Protein AF-A0A7V9UPD6-F1 (afdb_monomer_lite)

pLDDT: mean 70.52, std 22.9, range [26.48, 97.94]

Structure (mmCIF, N/CA/C/O backbone):
data_AF-A0A7V9UPD6-F1
#
_entry.id   AF-A0A7V9UPD6-F1
#
loop_
_atom_site.group_PDB
_atom_site.id
_atom_site.type_symbol
_atom_site.label_atom_id
_atom_site.label_alt_id
_atom_site.label_comp_id
_atom_site.label_asym_id
_atom_site.label_entity_id
_atom_site.label_seq_id
_atom_site.pdbx_PDB_ins_code
_atom_site.Cartn_x
_atom_site.Cartn_y
_atom_site.Cartn_z
_atom_site.occupancy
_atom_site.B_iso_or_equiv
_atom_site.auth_seq_id
_atom_site.auth_comp_id
_atom_site.auth_asym_id
_atom_site.auth_atom_id
_atom_site.pdbx_PDB_model_num
ATOM 1 N N . MET A 1 1 ? 27.762 6.686 -85.155 1.00 52.59 1 MET A N 1
ATOM 2 C CA . MET A 1 1 ? 27.846 7.403 -83.857 1.00 52.59 1 MET A CA 1
ATOM 3 C C . MET A 1 1 ? 26.559 7.245 -83.026 1.00 52.59 1 MET A C 1
ATOM 5 O O . MET A 1 1 ? 25.844 8.219 -82.843 1.00 52.59 1 MET A O 1
ATOM 9 N N . LYS A 1 2 ? 26.214 6.047 -82.523 1.00 52.56 2 LYS A N 1
ATOM 10 C CA . LYS A 1 2 ? 25.051 5.864 -81.610 1.00 52.56 2 LYS A CA 1
ATOM 11 C C . LYS A 1 2 ? 25.223 4.770 -80.536 1.00 52.56 2 LYS A C 1
ATOM 13 O O . LYS A 1 2 ? 24.297 4.527 -79.778 1.00 52.56 2 LYS A O 1
ATOM 18 N N . THR A 1 3 ? 26.400 4.162 -80.402 1.00 52.88 3 THR A N 1
ATOM 19 C CA . THR A 1 3 ? 26.633 3.024 -79.487 1.00 52.88 3 THR A CA 1
ATOM 20 C C . THR A 1 3 ? 27.437 3.367 -78.226 1.00 52.88 3 THR A C 1
ATOM 22 O O . THR A 1 3 ? 27.386 2.623 -77.256 1.00 52.88 3 THR A O 1
ATOM 25 N N . ALA A 1 4 ? 28.094 4.531 -78.157 1.00 51.25 4 ALA A N 1
ATOM 26 C CA . ALA A 1 4 ? 28.938 4.901 -77.010 1.00 51.25 4 ALA A CA 1
ATOM 27 C C . ALA A 1 4 ? 28.186 5.543 -75.818 1.00 51.25 4 ALA A C 1
ATOM 29 O O . ALA A 1 4 ? 28.740 5.655 -74.731 1.00 51.25 4 ALA A O 1
ATOM 30 N N . LYS A 1 5 ? 26.919 5.960 -75.982 1.00 48.19 5 LYS A N 1
ATOM 31 C CA . LYS A 1 5 ? 26.157 6.662 -74.922 1.00 48.19 5 LYS A CA 1
ATOM 32 C C . LYS A 1 5 ? 25.36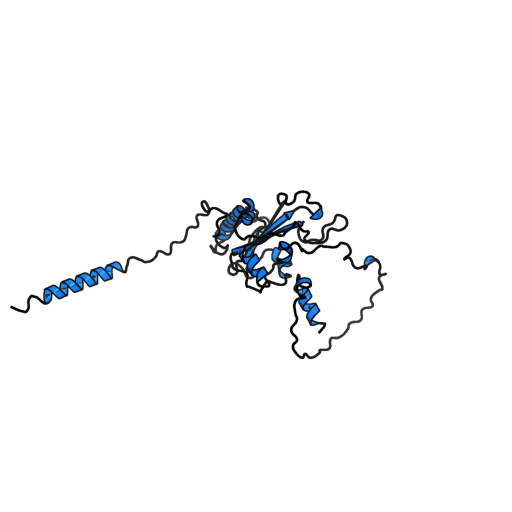2 5.740 -73.984 1.00 48.19 5 LYS A C 1
ATOM 34 O O . LYS A 1 5 ? 24.867 6.211 -72.965 1.00 48.19 5 LYS A O 1
ATOM 39 N N . ILE A 1 6 ? 25.241 4.449 -74.305 1.00 51.19 6 ILE A N 1
ATOM 40 C CA . ILE A 1 6 ? 24.436 3.496 -73.520 1.00 51.19 6 ILE A CA 1
ATOM 41 C C . ILE A 1 6 ? 25.272 2.833 -72.412 1.00 51.19 6 ILE A C 1
ATOM 43 O O . ILE A 1 6 ? 24.781 2.683 -71.296 1.00 51.19 6 ILE A O 1
ATOM 47 N N . LEU A 1 7 ? 26.561 2.554 -72.647 1.00 48.97 7 LEU A N 1
ATOM 48 C CA . LEU A 1 7 ? 27.427 1.946 -71.625 1.00 48.97 7 LEU A CA 1
ATOM 49 C C . LEU A 1 7 ? 27.722 2.869 -70.428 1.00 48.97 7 LEU A C 1
ATOM 51 O O . LEU A 1 7 ? 27.795 2.396 -69.298 1.00 48.97 7 LEU A O 1
ATOM 55 N N . VAL A 1 8 ? 27.808 4.187 -70.634 1.00 51.94 8 VAL A N 1
ATOM 56 C CA . VAL A 1 8 ? 28.107 5.138 -69.542 1.00 51.94 8 VAL A CA 1
ATOM 57 C C . VAL A 1 8 ? 26.928 5.289 -68.565 1.00 51.94 8 VAL A C 1
ATOM 59 O O . VAL A 1 8 ? 27.139 5.510 -67.375 1.00 51.94 8 VAL A O 1
ATOM 62 N N . ARG A 1 9 ? 25.679 5.098 -69.021 1.00 50.25 9 ARG A N 1
ATOM 63 C CA . ARG A 1 9 ? 24.490 5.159 -68.147 1.00 50.25 9 ARG A CA 1
ATOM 64 C C . ARG A 1 9 ? 24.295 3.898 -67.295 1.00 50.25 9 ARG A C 1
ATOM 66 O O . ARG A 1 9 ? 23.812 4.019 -66.173 1.00 50.25 9 ARG A O 1
ATOM 73 N N . CYS A 1 10 ? 24.714 2.720 -67.767 1.00 48.81 10 CYS A N 1
ATOM 74 C CA . CYS A 1 10 ? 24.639 1.484 -66.975 1.00 48.81 10 CYS A CA 1
ATOM 75 C C . CYS A 1 10 ? 25.651 1.456 -65.819 1.00 48.81 10 CYS A C 1
ATOM 77 O O . CYS A 1 10 ? 25.296 1.022 -64.724 1.00 48.81 10 CYS A O 1
ATOM 79 N N . CYS A 1 11 ? 26.865 1.987 -66.006 1.00 49.59 11 CYS A N 1
ATOM 80 C CA . CYS A 1 11 ? 27.854 2.061 -64.923 1.00 49.59 11 CYS A CA 1
ATOM 81 C C . CYS A 1 11 ? 27.450 3.047 -63.811 1.00 49.59 11 CYS A C 1
ATOM 83 O O . CYS A 1 11 ? 27.718 2.790 -62.641 1.00 49.59 11 CYS A O 1
ATOM 85 N N . TYR A 1 12 ? 26.747 4.137 -64.149 1.00 50.31 12 TYR A N 1
ATOM 86 C CA . TYR A 1 12 ? 26.277 5.114 -63.158 1.00 50.31 12 TYR A CA 1
ATOM 87 C C . TYR A 1 12 ? 25.100 4.592 -62.314 1.00 50.31 12 TYR A C 1
ATOM 89 O O . TYR A 1 12 ? 25.029 4.860 -61.117 1.00 50.31 12 TYR A O 1
ATOM 97 N N . LEU A 1 13 ? 24.199 3.800 -62.906 1.00 51.94 13 LEU A N 1
ATOM 98 C CA . LEU A 1 13 ? 23.075 3.193 -62.179 1.00 51.94 13 LEU A CA 1
ATOM 99 C C . LEU A 1 13 ? 23.520 2.037 -61.268 1.00 51.94 13 LEU A C 1
ATOM 101 O O . LEU A 1 13 ? 22.993 1.897 -60.166 1.00 51.94 13 LEU A O 1
ATOM 105 N N . LEU A 1 14 ? 24.534 1.263 -61.672 1.00 53.78 14 LEU A N 1
ATOM 106 C CA . LEU A 1 14 ? 25.119 0.218 -60.822 1.00 53.78 14 LEU A CA 1
ATOM 107 C C . LEU A 1 14 ? 25.919 0.799 -59.641 1.00 53.78 14 LEU A C 1
ATOM 109 O O . LEU A 1 14 ? 25.865 0.245 -58.544 1.00 53.78 14 LEU A O 1
ATOM 113 N N . ALA A 1 15 ? 26.579 1.950 -59.814 1.00 53.09 15 ALA A N 1
ATOM 114 C CA . ALA A 1 15 ? 27.273 2.640 -58.722 1.00 53.09 15 ALA A CA 1
ATOM 115 C C . ALA A 1 15 ? 26.307 3.217 -57.665 1.00 53.09 15 ALA A C 1
ATOM 117 O O . ALA A 1 15 ? 26.592 3.149 -56.470 1.00 53.09 15 ALA A O 1
ATOM 118 N N . ILE A 1 16 ? 25.136 3.724 -58.075 1.00 54.09 16 ILE A N 1
ATOM 119 C CA . ILE A 1 16 ? 24.112 4.237 -57.144 1.00 54.09 16 ILE A CA 1
ATOM 120 C C . ILE A 1 16 ? 23.406 3.086 -56.405 1.00 54.09 16 ILE A C 1
ATOM 122 O O . ILE A 1 16 ? 23.147 3.197 -55.207 1.00 54.09 16 ILE A O 1
ATOM 126 N N . ALA A 1 17 ? 23.159 1.951 -57.068 1.00 52.56 17 ALA A N 1
ATOM 127 C CA . ALA A 1 17 ? 22.604 0.766 -56.410 1.00 52.56 17 ALA A CA 1
ATOM 128 C C . ALA A 1 17 ? 23.574 0.165 -55.372 1.00 52.56 17 ALA A C 1
ATOM 130 O O . ALA A 1 17 ? 23.139 -0.241 -54.296 1.00 52.56 17 ALA A O 1
ATOM 131 N N . ALA A 1 18 ? 24.887 0.180 -55.634 1.00 50.88 18 ALA A N 1
ATOM 132 C CA . ALA A 1 18 ? 25.896 -0.232 -54.657 1.00 50.88 18 ALA A CA 1
ATOM 133 C C . ALA A 1 18 ? 25.992 0.744 -53.465 1.00 50.88 18 ALA A C 1
ATOM 135 O O . ALA A 1 18 ? 26.074 0.297 -52.322 1.00 50.88 18 ALA A O 1
ATOM 136 N N . LEU A 1 19 ? 25.880 2.062 -53.690 1.00 45.97 19 LEU A N 1
ATOM 137 C CA . LEU A 1 19 ? 25.852 3.052 -52.601 1.00 45.97 19 LEU A CA 1
ATOM 138 C C . LEU A 1 19 ? 24.591 2.947 -51.718 1.00 45.97 19 LEU A C 1
ATOM 140 O O . LEU A 1 19 ? 24.648 3.239 -50.524 1.00 45.97 19 LEU A O 1
ATOM 144 N N . LEU A 1 20 ? 23.461 2.499 -52.278 1.00 46.53 20 LEU A N 1
ATOM 145 C CA . LEU A 1 20 ? 22.216 2.268 -51.532 1.00 46.53 20 LEU A CA 1
ATOM 146 C C . LEU A 1 20 ? 22.179 0.903 -50.819 1.00 46.53 20 LEU A C 1
ATOM 148 O O . LEU A 1 20 ? 21.500 0.770 -49.802 1.00 46.53 20 LEU A O 1
ATOM 152 N N . MET A 1 21 ? 22.938 -0.090 -51.294 1.00 47.03 21 MET A N 1
ATOM 153 C CA . MET A 1 21 ? 23.070 -1.402 -50.643 1.00 47.03 21 MET A CA 1
ATOM 154 C C . MET A 1 21 ? 24.113 -1.409 -49.510 1.00 47.03 21 MET A C 1
ATOM 156 O O . MET A 1 21 ? 23.953 -2.161 -48.553 1.00 47.03 21 MET A O 1
ATOM 160 N N . PHE A 1 22 ? 25.132 -0.538 -49.548 1.00 42.00 22 PHE A N 1
ATOM 161 C CA . PHE A 1 22 ? 26.122 -0.415 -48.463 1.00 42.00 22 PHE A CA 1
ATOM 162 C C . PHE A 1 22 ? 25.665 0.454 -47.277 1.00 42.00 22 PHE A C 1
ATOM 164 O O . PHE A 1 22 ? 26.232 0.342 -46.194 1.00 42.00 22 PHE A O 1
ATOM 171 N N . ASN A 1 23 ? 24.599 1.249 -47.424 1.00 39.94 23 ASN A N 1
ATOM 172 C CA . ASN A 1 23 ? 24.011 2.021 -46.316 1.00 39.94 23 ASN A CA 1
ATOM 173 C C . ASN A 1 23 ? 22.896 1.285 -45.549 1.00 39.94 23 ASN A C 1
ATOM 175 O O . ASN A 1 23 ? 22.312 1.841 -44.622 1.00 39.94 23 ASN A O 1
ATOM 179 N N . ARG A 1 24 ? 22.600 0.023 -45.892 1.00 45.16 24 ARG A N 1
ATOM 180 C CA . ARG A 1 24 ? 21.599 -0.804 -45.189 1.00 45.16 24 ARG A CA 1
ATOM 181 C C . ARG A 1 24 ? 22.182 -1.846 -44.228 1.00 45.16 24 ARG A C 1
ATOM 183 O O . ARG A 1 24 ? 21.420 -2.579 -43.610 1.00 45.16 24 ARG A O 1
ATOM 190 N N . ALA A 1 25 ? 23.502 -1.872 -44.047 1.00 45.25 25 ALA A N 1
ATOM 191 C CA . ALA A 1 25 ? 24.202 -2.785 -43.135 1.00 45.25 25 ALA A CA 1
ATOM 192 C C . ALA A 1 25 ? 24.723 -2.096 -41.851 1.00 45.25 25 ALA A C 1
ATOM 194 O O . ALA A 1 25 ? 25.656 -2.586 -41.221 1.00 45.25 25 ALA A O 1
ATOM 195 N N . GLY A 1 26 ? 24.146 -0.948 -41.469 1.00 42.25 26 GLY A N 1
ATOM 196 C CA . GLY A 1 26 ? 24.671 -0.080 -40.403 1.00 42.25 26 GLY A CA 1
ATOM 197 C C . GLY A 1 26 ? 23.688 0.324 -39.303 1.00 42.25 26 GLY A C 1
ATOM 198 O O . GLY A 1 26 ? 23.999 1.224 -38.535 1.00 42.25 26 GLY A O 1
ATOM 199 N N . LEU A 1 27 ? 22.520 -0.314 -39.205 1.00 44.53 27 LEU A N 1
ATOM 200 C CA . LEU A 1 27 ? 21.610 -0.172 -38.062 1.00 44.53 27 LEU A CA 1
ATOM 201 C C . LEU A 1 27 ? 21.137 -1.557 -37.619 1.00 44.53 27 LEU A C 1
ATOM 203 O O . LEU A 1 27 ? 19.949 -1.848 -37.538 1.00 44.53 27 LEU A O 1
ATOM 207 N N . ALA A 1 28 ? 22.095 -2.432 -37.313 1.00 42.66 28 ALA A N 1
ATOM 208 C CA . ALA A 1 28 ? 21.861 -3.316 -36.188 1.00 42.66 28 ALA A CA 1
ATOM 209 C C . ALA A 1 28 ? 21.760 -2.384 -34.977 1.00 42.66 28 ALA A C 1
ATOM 211 O O . ALA A 1 28 ? 22.781 -1.898 -34.482 1.00 42.66 28 ALA A O 1
ATOM 212 N N . GLU A 1 29 ? 20.532 -2.063 -34.563 1.00 44.16 29 GLU A N 1
ATOM 213 C CA . GLU A 1 29 ? 20.269 -1.635 -33.197 1.00 44.16 29 GLU A CA 1
ATOM 214 C C . GLU A 1 29 ? 20.984 -2.656 -32.319 1.00 44.16 29 GLU A C 1
ATOM 216 O O . GLU A 1 29 ? 20.543 -3.792 -32.144 1.00 44.16 29 GLU A O 1
ATOM 221 N N . LYS A 1 30 ? 22.161 -2.273 -31.814 1.00 40.47 30 LYS A N 1
ATOM 222 C CA . LYS A 1 30 ? 22.682 -2.872 -30.603 1.00 40.47 30 LYS A CA 1
ATOM 223 C C . LYS A 1 30 ? 21.542 -2.677 -29.626 1.00 40.47 30 LYS A C 1
ATOM 225 O O . LYS A 1 30 ? 21.314 -1.553 -29.185 1.00 40.47 30 LYS A O 1
ATOM 230 N N . SER A 1 31 ? 20.818 -3.756 -29.352 1.00 43.44 31 SER A N 1
ATOM 231 C CA . SER A 1 31 ? 19.986 -3.915 -28.176 1.00 43.44 31 SER A CA 1
ATOM 232 C C . SER A 1 31 ? 20.914 -3.660 -26.998 1.00 43.44 31 SER A C 1
ATOM 234 O O . SER A 1 31 ? 21.582 -4.560 -26.483 1.00 43.44 31 SER A O 1
ATOM 236 N N . GLY A 1 32 ? 21.083 -2.378 -26.685 1.00 32.94 32 GLY A N 1
ATOM 237 C CA . GLY A 1 32 ? 21.838 -1.924 -25.553 1.00 32.94 32 GLY A CA 1
ATOM 238 C C . GLY A 1 32 ? 21.132 -2.545 -24.377 1.00 32.94 32 GLY A C 1
ATOM 239 O O . GLY A 1 32 ? 19.978 -2.226 -24.105 1.00 32.94 32 GLY A O 1
ATOM 240 N N . PHE A 1 33 ? 21.815 -3.466 -23.705 1.00 37.34 33 PHE A N 1
ATOM 241 C CA . PHE A 1 33 ? 21.538 -3.711 -22.307 1.00 37.34 33 PHE A CA 1
ATOM 242 C C . PHE A 1 33 ? 21.502 -2.331 -21.655 1.00 37.34 33 PHE A C 1
ATOM 244 O O . PHE A 1 33 ? 22.548 -1.694 -21.502 1.00 37.34 33 PHE A O 1
ATOM 251 N N . PHE A 1 34 ? 20.298 -1.837 -21.358 1.00 38.53 34 PHE A N 1
ATOM 252 C CA . PHE A 1 34 ? 20.119 -0.674 -20.514 1.00 38.53 34 PHE A CA 1
ATOM 253 C C . PHE A 1 34 ? 20.811 -1.031 -19.205 1.00 38.53 34 PHE A C 1
ATOM 255 O O . PHE A 1 34 ? 20.299 -1.803 -18.395 1.00 38.53 34 PHE A O 1
ATOM 262 N N . ARG A 1 35 ? 22.031 -0.523 -19.023 1.00 41.09 35 ARG A N 1
ATOM 263 C CA . ARG A 1 35 ? 22.653 -0.486 -17.711 1.00 41.09 35 ARG A CA 1
ATOM 264 C C . ARG A 1 35 ? 21.820 0.511 -16.921 1.00 41.09 35 ARG A C 1
ATOM 266 O O . ARG A 1 35 ? 22.015 1.716 -17.055 1.00 41.09 35 ARG A O 1
ATOM 273 N N . PHE A 1 36 ? 20.849 0.003 -16.168 1.00 45.72 36 PHE A N 1
ATOM 274 C CA . PHE A 1 36 ? 20.163 0.779 -15.147 1.00 45.72 36 PHE A CA 1
ATOM 275 C C . PHE A 1 36 ? 21.223 1.250 -14.158 1.00 45.72 36 PHE A C 1
ATOM 277 O O . PHE A 1 36 ? 21.710 0.488 -13.325 1.00 45.72 36 PHE A O 1
ATOM 284 N N . ASN A 1 37 ? 21.639 2.503 -14.301 1.00 44.19 37 ASN A N 1
ATOM 285 C CA . ASN A 1 37 ? 22.512 3.141 -13.339 1.00 44.19 37 ASN A CA 1
ATOM 286 C C . ASN A 1 37 ? 21.600 3.688 -12.234 1.00 44.19 37 ASN A C 1
ATOM 288 O O . ASN A 1 37 ? 21.143 4.826 -12.298 1.00 44.19 37 ASN A O 1
ATOM 292 N N . ALA A 1 38 ? 21.285 2.844 -11.247 1.00 49.75 38 ALA A N 1
ATOM 293 C CA . ALA A 1 38 ? 20.375 3.162 -10.139 1.00 49.75 38 ALA A CA 1
ATOM 294 C C . ALA A 1 38 ? 20.811 4.393 -9.310 1.00 49.75 38 ALA A C 1
ATOM 296 O O . ALA A 1 38 ? 20.052 4.904 -8.497 1.00 49.75 38 ALA A O 1
ATOM 297 N N . SER A 1 39 ? 22.036 4.888 -9.518 1.00 48.03 39 SER A N 1
ATOM 298 C CA . SER A 1 39 ? 22.654 5.964 -8.743 1.00 48.03 39 SER A CA 1
ATOM 299 C C . SER A 1 39 ? 22.236 7.392 -9.137 1.00 48.03 39 SER A C 1
ATOM 301 O O . SER A 1 39 ? 22.614 8.318 -8.422 1.00 48.03 39 SER A O 1
ATOM 303 N N . THR A 1 40 ? 21.512 7.619 -10.242 1.00 52.00 40 THR A N 1
ATOM 304 C CA . THR A 1 40 ? 21.179 8.988 -10.713 1.00 52.00 40 THR A CA 1
ATOM 305 C C . THR A 1 40 ? 19.703 9.226 -11.015 1.00 52.00 40 THR A C 1
ATOM 307 O O . THR A 1 40 ? 19.351 10.309 -11.480 1.00 52.00 40 THR A O 1
ATOM 310 N N . GLN A 1 41 ? 18.832 8.240 -10.804 1.00 60.97 41 GLN A N 1
ATOM 311 C CA . GLN A 1 41 ? 17.397 8.461 -10.962 1.00 60.97 41 GLN A CA 1
ATOM 312 C C . GLN A 1 41 ? 16.874 9.196 -9.730 1.00 60.97 41 GLN A C 1
ATOM 314 O O . GLN A 1 41 ? 17.147 8.785 -8.601 1.00 60.97 41 GLN A O 1
ATOM 319 N N . ASP A 1 42 ? 16.151 10.300 -9.954 1.00 72.94 42 ASP A N 1
ATOM 320 C CA . ASP A 1 42 ? 15.262 10.836 -8.928 1.00 72.94 42 ASP A CA 1
ATOM 321 C C . ASP A 1 42 ? 14.381 9.669 -8.492 1.00 72.94 42 ASP A C 1
ATOM 323 O O . ASP A 1 42 ? 13.675 9.136 -9.353 1.00 72.94 42 ASP A O 1
ATOM 327 N N . PRO A 1 43 ? 14.449 9.240 -7.220 1.00 71.44 43 PRO A N 1
ATOM 328 C CA . PRO A 1 43 ? 13.592 8.179 -6.751 1.00 71.44 43 PRO A CA 1
ATOM 329 C C . PRO A 1 43 ? 12.167 8.568 -7.102 1.00 71.44 43 PRO A C 1
ATOM 331 O O . PRO A 1 43 ? 11.555 7.888 -7.899 1.00 71.44 43 PRO A O 1
ATOM 334 N N . CYS A 1 44 ? 11.668 9.735 -6.707 1.00 81.31 44 CYS A N 1
ATOM 335 C CA . CYS A 1 44 ? 10.262 10.084 -6.893 1.00 81.31 44 CYS A CA 1
ATOM 336 C C . CYS A 1 44 ? 9.789 10.208 -8.365 1.00 81.31 44 CYS A C 1
ATOM 338 O O . CYS A 1 44 ? 8.606 10.466 -8.597 1.00 81.31 44 CYS A O 1
ATOM 340 N N . ALA A 1 45 ? 10.655 10.006 -9.363 1.00 71.00 45 ALA A N 1
ATOM 341 C CA . ALA A 1 45 ? 10.269 9.936 -10.764 1.00 71.00 45 ALA A CA 1
ATOM 342 C C . ALA A 1 45 ? 9.261 8.802 -11.028 1.00 71.00 45 ALA A C 1
ATOM 344 O O . ALA A 1 45 ? 9.320 7.725 -10.453 1.00 71.00 45 ALA A O 1
ATOM 345 N N . LYS A 1 46 ? 8.324 9.022 -11.956 1.00 56.06 46 LYS A N 1
ATOM 346 C CA . LYS A 1 46 ? 7.193 8.114 -12.235 1.00 56.06 46 LYS A CA 1
ATOM 347 C C . LYS A 1 46 ? 7.595 6.718 -12.746 1.00 56.06 46 LYS A C 1
ATOM 349 O O . LYS A 1 46 ? 6.801 5.788 -12.656 1.00 56.06 46 LYS A O 1
ATOM 354 N N . ALA A 1 47 ? 8.790 6.570 -13.313 1.00 57.53 47 ALA A N 1
ATOM 355 C CA . ALA A 1 47 ? 9.221 5.359 -14.007 1.00 57.53 47 ALA A CA 1
ATOM 356 C C . ALA A 1 47 ? 10.231 4.567 -13.167 1.00 57.53 47 ALA A C 1
ATOM 358 O O . ALA A 1 47 ? 11.431 4.577 -13.436 1.00 57.53 47 ALA A O 1
ATOM 359 N N . TRP A 1 48 ? 9.720 3.883 -12.149 1.00 63.00 48 TRP A N 1
ATOM 360 C CA . TRP A 1 48 ? 10.480 2.903 -11.382 1.00 63.00 48 TRP A CA 1
ATOM 361 C C . TRP A 1 48 ? 10.583 1.606 -12.194 1.00 63.00 48 TRP A C 1
ATOM 363 O O . TRP A 1 48 ? 9.571 1.180 -12.759 1.00 63.00 48 TRP A O 1
ATOM 373 N N . PRO A 1 49 ? 11.757 0.958 -12.288 1.00 63.22 49 PRO A N 1
ATOM 374 C CA . PRO A 1 49 ? 11.837 -0.365 -12.899 1.00 63.22 49 PRO A CA 1
ATOM 375 C C . PRO A 1 49 ? 10.985 -1.352 -12.093 1.00 63.22 49 PRO A C 1
ATOM 377 O O . PRO A 1 49 ? 11.025 -1.327 -10.870 1.00 63.22 49 PRO A O 1
ATOM 380 N N . LEU A 1 50 ? 10.211 -2.213 -12.759 1.00 64.00 50 LEU A N 1
ATOM 381 C CA . LEU A 1 50 ? 9.527 -3.328 -12.090 1.00 64.00 50 LEU A CA 1
ATOM 382 C C . LEU A 1 50 ? 10.551 -4.339 -11.554 1.00 64.00 50 LEU A C 1
ATOM 384 O O . LEU A 1 50 ? 11.598 -4.498 -12.184 1.00 64.00 50 LEU A O 1
ATOM 388 N N . PRO A 1 51 ? 10.256 -5.064 -10.461 1.00 59.56 51 PRO A N 1
ATOM 389 C CA . PRO A 1 51 ? 11.206 -6.002 -9.862 1.00 59.56 51 PRO A CA 1
ATOM 390 C C . PRO A 1 51 ? 11.602 -7.159 -10.794 1.00 59.56 51 PRO A C 1
ATOM 392 O O . PRO A 1 51 ? 12.692 -7.709 -10.661 1.00 59.56 51 PRO A O 1
ATOM 395 N N . PHE A 1 52 ? 10.778 -7.505 -11.788 1.00 57.75 52 PHE A N 1
ATOM 396 C CA . PHE A 1 52 ? 11.129 -8.453 -12.852 1.00 57.75 52 PHE A CA 1
ATOM 397 C C . PHE A 1 52 ? 12.195 -7.934 -13.850 1.00 57.75 52 PHE A C 1
ATOM 399 O O . PHE A 1 52 ? 12.737 -8.702 -14.649 1.00 57.75 52 PHE A O 1
ATOM 406 N N . LEU A 1 53 ? 12.550 -6.647 -13.807 1.00 52.78 53 LEU A N 1
ATOM 407 C CA . LEU A 1 53 ? 13.646 -6.050 -14.576 1.00 52.78 53 LEU A CA 1
ATOM 408 C C . LEU A 1 53 ? 14.814 -5.735 -13.619 1.00 52.78 53 LEU A C 1
ATOM 410 O O . LEU A 1 53 ? 14.848 -4.611 -13.117 1.00 52.78 53 LEU A O 1
ATOM 414 N N . PRO A 1 54 ? 15.789 -6.640 -13.344 1.00 51.47 54 PRO A N 1
ATOM 415 C CA . PRO A 1 54 ? 16.251 -7.806 -14.113 1.00 51.47 54 PRO A CA 1
ATOM 416 C C . PRO A 1 54 ? 16.202 -9.163 -13.363 1.00 51.47 54 PRO A C 1
ATOM 418 O O . PRO A 1 54 ? 16.482 -9.258 -12.175 1.00 51.47 54 PRO A O 1
ATOM 421 N N . SER A 1 55 ? 15.971 -10.247 -14.108 1.00 47.66 55 SER A N 1
ATOM 422 C CA . SER A 1 55 ? 15.816 -11.660 -13.703 1.00 47.66 55 SER A CA 1
ATOM 423 C C . SER A 1 55 ? 17.043 -12.357 -13.060 1.00 47.66 55 SER A C 1
ATOM 425 O O . SER A 1 55 ? 17.386 -13.482 -13.424 1.00 47.66 55 SER A O 1
ATOM 427 N N . SER A 1 56 ? 17.742 -11.712 -12.128 1.00 58.69 56 SER A N 1
ATOM 428 C CA . SER A 1 56 ? 18.820 -12.317 -11.329 1.00 58.69 56 SER A CA 1
ATOM 429 C C . SER A 1 56 ? 18.660 -11.938 -9.857 1.00 58.69 56 SER A C 1
ATOM 431 O O . SER A 1 56 ? 18.051 -10.916 -9.573 1.00 58.69 56 SER A O 1
ATOM 433 N N . GLU A 1 57 ? 19.226 -12.707 -8.925 1.00 59.81 57 GLU A N 1
ATOM 434 C CA . GLU A 1 57 ? 19.267 -12.374 -7.483 1.00 59.81 57 GLU A CA 1
ATOM 435 C C . GLU A 1 57 ? 19.774 -10.936 -7.242 1.00 59.81 57 GLU A C 1
ATOM 4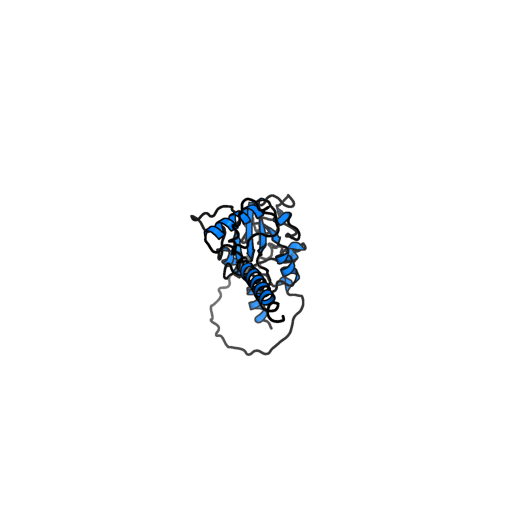37 O O . GLU A 1 57 ? 19.139 -10.150 -6.545 1.00 59.81 57 GLU A O 1
ATOM 442 N N . ARG A 1 58 ? 20.801 -10.520 -8.001 1.00 61.06 58 ARG A N 1
ATOM 443 C CA . ARG A 1 58 ? 21.316 -9.135 -8.044 1.00 61.06 58 ARG A CA 1
ATOM 444 C C . ARG A 1 58 ? 20.293 -8.080 -8.486 1.00 61.06 58 ARG A C 1
ATOM 446 O O . ARG A 1 58 ? 20.504 -6.890 -8.277 1.00 61.06 58 ARG A O 1
ATOM 453 N N . GLY A 1 59 ? 19.228 -8.497 -9.155 1.00 72.62 59 GLY A N 1
ATOM 454 C CA . GLY A 1 59 ? 18.128 -7.652 -9.593 1.00 72.62 59 GLY A CA 1
ATOM 455 C C . GLY A 1 59 ? 17.112 -7.355 -8.499 1.00 72.62 59 GLY A C 1
ATOM 456 O O . GLY A 1 59 ? 16.650 -6.221 -8.412 1.00 72.62 59 GLY A O 1
ATOM 457 N N . ILE A 1 60 ? 16.831 -8.332 -7.631 1.00 76.12 60 ILE A N 1
ATOM 458 C CA . ILE A 1 60 ? 15.972 -8.140 -6.456 1.00 76.12 60 ILE A CA 1
ATOM 459 C C . ILE A 1 60 ? 16.656 -7.194 -5.468 1.00 76.12 60 ILE A C 1
ATOM 461 O O . ILE A 1 60 ? 16.036 -6.213 -5.072 1.00 76.12 60 ILE A O 1
ATOM 465 N N . ASP A 1 61 ? 17.944 -7.405 -5.174 1.00 77.88 61 ASP A N 1
ATOM 466 C CA . ASP A 1 61 ? 18.730 -6.508 -4.309 1.00 77.88 61 ASP A CA 1
ATOM 467 C C . ASP A 1 61 ? 18.717 -5.057 -4.827 1.00 77.88 61 ASP A C 1
ATOM 469 O O . ASP A 1 61 ? 18.523 -4.093 -4.081 1.00 77.88 61 ASP A O 1
ATOM 473 N N . ALA A 1 62 ? 18.921 -4.887 -6.139 1.00 77.62 62 ALA A N 1
ATOM 474 C CA . ALA A 1 62 ? 18.921 -3.574 -6.774 1.00 77.62 62 ALA A CA 1
ATOM 475 C C . ALA A 1 62 ? 17.539 -2.910 -6.710 1.00 77.62 62 ALA A C 1
ATOM 477 O O . ALA A 1 62 ? 17.445 -1.707 -6.451 1.00 77.62 62 ALA A O 1
ATOM 478 N N . TYR A 1 63 ? 16.477 -3.686 -6.932 1.00 81.19 63 TYR A N 1
ATOM 479 C CA . TYR A 1 63 ? 15.110 -3.200 -6.838 1.00 81.19 63 TYR A CA 1
ATOM 480 C C . TYR A 1 63 ? 14.721 -2.838 -5.402 1.00 81.19 63 TYR A C 1
ATOM 482 O O . TYR A 1 63 ? 14.133 -1.782 -5.188 1.00 81.19 63 TYR A O 1
ATOM 490 N N . GLU A 1 64 ? 15.078 -3.656 -4.412 1.00 82.62 64 GLU A N 1
ATOM 491 C CA . GLU A 1 64 ? 14.800 -3.380 -3.002 1.00 82.62 64 GLU A CA 1
ATOM 492 C C . GLU A 1 64 ? 15.444 -2.072 -2.561 1.00 82.62 64 GLU A C 1
ATOM 494 O O . GLU A 1 64 ? 14.777 -1.245 -1.943 1.00 82.62 64 GLU A O 1
ATOM 499 N N . LYS A 1 65 ? 16.702 -1.822 -2.945 1.00 82.00 65 LYS A N 1
ATOM 500 C CA . LYS A 1 65 ? 17.362 -0.549 -2.637 1.00 82.00 65 LYS A CA 1
ATOM 501 C C . LYS A 1 65 ? 16.589 0.637 -3.213 1.00 82.00 65 LYS A C 1
ATOM 503 O O . LYS A 1 65 ? 16.385 1.644 -2.539 1.00 82.00 65 LYS A O 1
ATOM 508 N N . VAL A 1 66 ? 16.170 0.512 -4.466 1.00 83.62 66 VAL A N 1
ATOM 509 C CA . VAL A 1 66 ? 15.371 1.514 -5.166 1.00 83.62 66 VAL A CA 1
ATOM 510 C C . VAL A 1 66 ? 14.044 1.726 -4.412 1.00 83.62 66 VAL A C 1
ATOM 512 O O . VAL A 1 66 ? 13.753 2.841 -3.980 1.00 83.62 66 VAL A O 1
ATOM 515 N N . LEU A 1 67 ? 13.287 0.667 -4.125 1.00 86.31 67 LEU A N 1
ATOM 516 C CA . LEU A 1 67 ? 12.029 0.738 -3.375 1.00 86.31 67 LEU A CA 1
ATOM 517 C C . LEU A 1 67 ? 12.202 1.314 -1.959 1.00 86.31 67 LEU A C 1
ATOM 519 O O . LEU A 1 67 ? 11.371 2.090 -1.491 1.00 86.31 67 LEU A O 1
ATOM 523 N N . SER A 1 68 ? 13.290 0.979 -1.276 1.00 86.50 68 SER A N 1
ATOM 524 C CA . SER A 1 68 ? 13.617 1.538 0.031 1.00 86.50 68 SER A CA 1
ATOM 525 C C . SER A 1 68 ? 13.890 3.044 -0.079 1.00 86.50 68 SER A C 1
ATOM 527 O O . SER A 1 68 ? 13.329 3.826 0.690 1.00 86.50 68 SER A O 1
ATOM 529 N N . ASP A 1 69 ? 14.643 3.491 -1.090 1.00 87.25 69 ASP A N 1
ATOM 530 C CA . ASP A 1 69 ? 14.865 4.916 -1.367 1.00 87.25 69 ASP A CA 1
ATOM 531 C C . ASP A 1 69 ? 13.541 5.657 -1.682 1.00 87.25 69 ASP A C 1
ATOM 533 O O . ASP A 1 69 ? 13.367 6.796 -1.238 1.00 87.25 69 ASP A O 1
ATOM 537 N N . PHE A 1 70 ? 12.581 5.023 -2.381 1.00 88.44 70 PHE A N 1
ATOM 538 C CA . PHE A 1 70 ? 11.225 5.565 -2.623 1.00 88.44 70 PHE A CA 1
ATOM 539 C C . PHE A 1 70 ? 10.508 5.915 -1.327 1.00 88.44 70 PHE A C 1
ATOM 541 O O . PHE A 1 70 ? 9.967 7.014 -1.152 1.00 88.44 70 PHE A O 1
ATOM 548 N N . VAL A 1 71 ? 10.456 4.924 -0.439 1.00 90.25 71 VAL A N 1
ATOM 549 C CA . VAL A 1 71 ? 9.604 4.947 0.740 1.00 90.25 71 VAL A CA 1
ATOM 550 C C . VAL A 1 71 ? 10.224 5.821 1.818 1.00 90.25 71 VAL A C 1
ATOM 552 O O . VAL A 1 71 ? 9.522 6.661 2.382 1.00 90.25 71 VAL A O 1
ATOM 555 N N . ASN A 1 72 ? 11.540 5.726 2.019 1.00 87.75 72 ASN A N 1
ATOM 556 C CA . ASN A 1 72 ? 12.263 6.557 2.982 1.00 87.75 72 ASN A CA 1
ATOM 557 C C . ASN A 1 72 ? 12.227 8.049 2.620 1.00 87.75 72 ASN A C 1
ATOM 559 O O . ASN A 1 72 ? 12.190 8.897 3.508 1.00 87.75 72 ASN A O 1
ATOM 563 N N . LYS A 1 73 ? 12.168 8.393 1.328 1.00 89.19 73 LYS A N 1
ATOM 564 C CA . LYS A 1 73 ? 11.991 9.787 0.879 1.00 89.19 73 LYS A CA 1
ATOM 565 C C . LYS A 1 73 ? 10.535 10.255 0.883 1.00 89.19 73 LYS A C 1
ATOM 567 O O . LYS A 1 73 ? 10.267 11.409 0.559 1.00 89.19 73 LYS A O 1
ATOM 572 N N . GLY A 1 74 ? 9.587 9.387 1.238 1.00 90.69 74 GLY A N 1
ATOM 573 C CA . GLY A 1 74 ? 8.167 9.728 1.290 1.00 90.69 74 GLY A CA 1
ATOM 574 C C . GLY A 1 74 ? 7.573 10.075 -0.075 1.00 90.69 74 GLY A C 1
ATOM 575 O O . GLY A 1 74 ? 6.567 10.778 -0.140 1.00 90.69 74 GLY A O 1
ATOM 576 N N . CYS A 1 75 ? 8.165 9.598 -1.170 1.00 91.94 75 CYS A N 1
ATOM 577 C CA . CYS A 1 75 ? 7.760 9.972 -2.523 1.00 91.94 75 CYS A CA 1
ATOM 578 C C . CYS A 1 75 ? 6.292 9.623 -2.830 1.00 91.94 75 CYS A C 1
ATOM 580 O O . CYS A 1 75 ? 5.629 10.354 -3.557 1.00 91.94 75 CYS A O 1
ATOM 582 N N . TYR A 1 76 ? 5.739 8.553 -2.251 1.00 92.62 76 TYR A N 1
ATOM 583 C CA . TYR A 1 76 ? 4.314 8.199 -2.371 1.00 92.62 76 TYR A CA 1
ATOM 584 C C . TYR A 1 76 ? 3.363 9.245 -1.756 1.00 92.62 76 TYR A C 1
ATOM 586 O O . TYR A 1 76 ? 2.166 9.226 -2.030 1.00 92.62 76 TYR A O 1
ATOM 594 N N . LYS A 1 77 ? 3.873 10.164 -0.924 1.00 93.06 77 LYS A N 1
ATOM 595 C CA . LYS A 1 77 ? 3.105 11.278 -0.344 1.00 93.06 77 LYS A CA 1
ATOM 596 C C . LYS A 1 77 ? 3.064 12.500 -1.262 1.00 93.06 77 LYS A C 1
ATOM 598 O O . LYS A 1 77 ? 2.140 13.300 -1.158 1.00 93.06 77 LYS A O 1
ATOM 603 N N . THR A 1 78 ? 4.064 12.659 -2.127 1.00 90.19 78 THR A N 1
ATOM 604 C CA . THR A 1 78 ? 4.254 13.849 -2.975 1.00 90.19 78 THR A CA 1
ATOM 605 C C . THR A 1 78 ? 4.029 13.570 -4.460 1.00 90.19 78 THR A C 1
ATOM 607 O O . THR A 1 78 ? 3.774 14.496 -5.228 1.00 90.19 78 THR A O 1
ATOM 610 N N . SER A 1 79 ? 4.089 12.303 -4.872 1.00 88.94 79 SER A N 1
ATOM 611 C CA . SER A 1 79 ? 3.898 11.886 -6.259 1.00 88.94 79 SER A CA 1
ATOM 612 C C . SER A 1 79 ? 2.458 12.147 -6.726 1.00 88.94 79 SER A C 1
ATOM 614 O O . SER A 1 79 ? 1.508 11.807 -6.014 1.00 88.94 79 SER A O 1
ATOM 616 N N . PRO A 1 80 ? 2.256 12.701 -7.937 1.00 89.38 80 PRO A N 1
ATOM 617 C CA . PRO A 1 80 ? 0.924 13.008 -8.447 1.00 89.38 80 PRO A CA 1
ATOM 618 C C . PRO A 1 80 ? -0.011 11.794 -8.484 1.00 89.38 80 PRO A C 1
ATOM 620 O O . PRO A 1 80 ? 0.372 10.702 -8.899 1.00 89.38 80 PRO A O 1
ATOM 623 N N . GLY A 1 81 ? -1.268 12.014 -8.095 1.00 91.50 81 GLY A N 1
ATOM 624 C CA . GLY A 1 81 ? -2.353 11.035 -8.212 1.00 91.50 81 GLY A CA 1
ATOM 625 C C . GLY A 1 81 ? -2.416 9.979 -7.104 1.00 91.50 81 GLY A C 1
ATOM 626 O O . GLY A 1 81 ? -3.436 9.299 -7.002 1.00 91.50 81 GLY A O 1
ATOM 627 N N . TRP A 1 82 ? -1.397 9.870 -6.248 1.00 95.44 82 TRP A N 1
ATOM 628 C CA . TRP A 1 82 ? -1.468 9.014 -5.067 1.00 95.44 82 TRP A CA 1
ATOM 629 C C . TRP A 1 82 ? -2.585 9.471 -4.125 1.00 95.44 82 TRP A C 1
ATOM 631 O O . TRP A 1 82 ? -2.841 10.668 -3.948 1.00 95.44 82 TRP A O 1
ATOM 641 N N . LYS A 1 83 ? -3.267 8.504 -3.512 1.00 97.25 83 LYS A N 1
ATOM 642 C CA . LYS A 1 83 ? -4.288 8.739 -2.484 1.00 97.25 83 LYS A CA 1
ATOM 643 C C . LYS A 1 83 ? -3.931 7.973 -1.226 1.00 97.25 83 LYS A C 1
ATOM 645 O O . LYS A 1 83 ? -3.239 6.965 -1.288 1.00 97.25 83 LYS A O 1
ATOM 650 N N . ALA A 1 84 ? -4.417 8.442 -0.088 1.00 96.75 84 ALA A N 1
ATOM 651 C CA . ALA A 1 84 ? -4.194 7.799 1.194 1.00 96.75 84 ALA A CA 1
ATOM 652 C C . ALA A 1 84 ? -5.521 7.517 1.886 1.00 96.75 84 ALA A C 1
ATOM 654 O O . ALA A 1 84 ? -6.530 8.164 1.598 1.00 96.75 84 ALA A O 1
ATOM 655 N N . ASP A 1 85 ? -5.480 6.601 2.845 1.00 96.31 85 ASP A N 1
ATOM 656 C CA . ASP A 1 85 ? -6.493 6.508 3.879 1.00 96.31 85 ASP A CA 1
ATOM 657 C C . ASP A 1 85 ? -6.699 7.899 4.506 1.00 96.31 85 ASP A C 1
ATOM 659 O O . ASP A 1 85 ? -5.741 8.645 4.772 1.00 96.31 85 ASP A O 1
ATOM 663 N N . SER A 1 86 ? -7.963 8.246 4.738 1.00 94.06 86 SER A N 1
ATOM 664 C CA . SER A 1 86 ? -8.367 9.546 5.280 1.00 94.06 86 SER A CA 1
ATOM 665 C C . SER A 1 86 ? -7.912 9.756 6.726 1.00 94.06 86 SER A C 1
ATOM 667 O O . SER A 1 86 ? -7.842 10.888 7.193 1.00 94.06 86 SER A O 1
ATOM 669 N N . GLN A 1 87 ? -7.645 8.664 7.442 1.00 92.31 87 GLN A N 1
ATOM 670 C CA . GLN A 1 87 ? -7.249 8.635 8.845 1.00 92.31 87 GLN A CA 1
ATOM 671 C C . GLN A 1 87 ? -6.369 7.416 9.130 1.00 92.31 87 GLN A C 1
ATOM 673 O O . GLN A 1 87 ? -6.382 6.440 8.373 1.00 92.31 87 GLN A O 1
ATOM 678 N N . ILE A 1 88 ? -5.639 7.461 10.243 1.00 93.75 88 ILE A N 1
ATOM 679 C CA . ILE A 1 88 ? -5.018 6.267 10.819 1.00 93.75 88 ILE A CA 1
ATOM 680 C C . ILE A 1 88 ? -6.133 5.381 11.376 1.00 93.75 88 ILE A C 1
ATOM 682 O O . ILE A 1 88 ? -7.055 5.865 12.029 1.00 93.75 88 ILE A O 1
ATOM 686 N N . ARG A 1 89 ? -6.063 4.078 11.110 1.00 92.50 89 ARG A N 1
ATOM 687 C CA . ARG A 1 89 ? -7.071 3.105 11.542 1.00 92.50 89 ARG A CA 1
ATOM 688 C C . ARG A 1 89 ? -6.425 1.863 12.122 1.00 92.50 89 ARG A C 1
ATOM 690 O O . ARG A 1 89 ? -5.377 1.417 11.656 1.00 92.50 89 ARG A O 1
ATOM 697 N N . ASP A 1 90 ? -7.081 1.273 13.109 1.00 92.25 90 ASP A N 1
ATOM 698 C CA . ASP A 1 90 ? -6.679 -0.034 13.607 1.00 92.25 90 ASP A CA 1
ATOM 699 C C . ASP A 1 90 ? -6.870 -1.099 12.516 1.00 92.25 90 ASP A C 1
ATOM 701 O O . ASP A 1 90 ? -7.698 -0.958 11.613 1.00 92.25 90 ASP A O 1
ATOM 705 N N . THR A 1 91 ? -6.087 -2.176 12.578 1.00 91.31 91 THR A N 1
ATOM 706 C CA . THR A 1 91 ? -6.245 -3.339 11.681 1.00 91.31 91 THR A CA 1
ATOM 707 C C . THR A 1 91 ? -7.012 -4.492 12.329 1.00 91.31 91 THR A C 1
ATOM 709 O O . THR A 1 91 ? -7.185 -5.545 11.722 1.00 91.31 91 THR A O 1
ATOM 712 N N . GLY A 1 92 ? -7.493 -4.285 13.554 1.00 90.44 92 GLY A N 1
ATOM 713 C CA . GLY A 1 92 ? -8.361 -5.186 14.300 1.00 90.44 92 GLY A CA 1
ATOM 714 C C . GLY A 1 92 ? -8.766 -4.565 15.639 1.00 90.44 92 GLY A C 1
ATOM 715 O O . GLY A 1 92 ? -8.328 -3.458 15.958 1.00 90.44 92 GLY A O 1
ATOM 716 N N . PRO A 1 93 ? -9.584 -5.257 16.446 1.00 88.38 93 PRO A N 1
ATOM 717 C CA . PRO A 1 93 ? -10.022 -4.746 17.740 1.00 88.38 93 PRO A CA 1
ATOM 718 C C . PRO A 1 93 ? -8.861 -4.477 18.711 1.00 88.38 93 PRO A C 1
ATOM 720 O O . PRO A 1 93 ? -7.882 -5.228 18.759 1.00 88.38 93 PRO A O 1
ATOM 723 N N . TYR A 1 94 ? -9.018 -3.448 19.548 1.00 86.06 94 TYR A N 1
ATOM 724 C CA . TYR A 1 94 ? -8.151 -3.169 20.694 1.00 86.06 94 TYR A CA 1
ATOM 725 C C . TYR A 1 94 ? -8.973 -3.262 21.986 1.00 86.06 94 TYR A C 1
ATOM 727 O O . TYR A 1 94 ? -9.774 -2.379 22.290 1.00 86.06 94 TYR A O 1
ATOM 735 N N . ILE A 1 95 ? -8.832 -4.365 22.728 1.00 87.25 95 ILE A N 1
ATOM 736 C CA . ILE A 1 95 ? -9.724 -4.722 23.845 1.00 87.25 95 ILE A CA 1
ATOM 737 C C . ILE A 1 95 ? -8.892 -4.943 25.106 1.00 87.25 95 ILE A C 1
ATOM 739 O O . ILE A 1 95 ? -7.993 -5.782 25.121 1.00 87.25 95 ILE A O 1
ATOM 743 N N . GLY A 1 96 ? -9.193 -4.200 26.176 1.00 85.19 96 GLY A N 1
ATOM 744 C CA . GLY A 1 96 ? -8.532 -4.365 27.477 1.00 85.19 96 GLY A CA 1
ATOM 745 C C . GLY A 1 96 ? -7.010 -4.180 27.427 1.00 85.19 96 GLY A C 1
ATOM 746 O O . GLY A 1 96 ? -6.286 -4.927 28.078 1.00 85.19 96 GLY A O 1
ATOM 747 N N . GLY A 1 97 ? -6.520 -3.247 26.600 1.00 85.38 97 GLY A N 1
ATOM 748 C CA . GLY A 1 97 ? -5.083 -3.011 26.404 1.00 85.38 97 GLY A CA 1
ATOM 749 C C . GLY A 1 97 ? -4.378 -4.032 25.501 1.00 85.38 97 GLY A C 1
ATOM 750 O O . GLY A 1 97 ? -3.156 -4.010 25.401 1.00 85.38 97 GLY A O 1
ATOM 751 N N . LYS A 1 98 ? -5.121 -4.943 24.857 1.00 87.75 98 LYS A N 1
ATOM 752 C CA . LYS A 1 98 ? -4.573 -5.972 23.963 1.00 87.75 98 LYS A CA 1
ATOM 753 C C . LYS A 1 98 ? -4.993 -5.734 22.517 1.00 87.75 98 LYS A C 1
ATOM 755 O O . LYS A 1 98 ? -6.157 -5.440 22.242 1.00 87.75 98 LYS A O 1
ATOM 760 N N . LYS A 1 99 ? -4.044 -5.927 21.599 1.00 89.31 99 LYS A N 1
ATOM 761 C CA . LYS A 1 99 ? -4.259 -5.862 20.150 1.00 89.31 99 LYS A CA 1
ATOM 762 C C . LYS A 1 99 ? -4.710 -7.210 19.586 1.00 89.31 99 LYS A C 1
ATOM 764 O O . LYS A 1 99 ? -4.104 -8.234 19.889 1.00 89.31 99 LYS A O 1
ATOM 769 N N . TYR A 1 100 ? -5.737 -7.184 18.740 1.00 89.69 100 TYR A N 1
ATOM 770 C CA . TYR A 1 100 ? -6.249 -8.348 18.001 1.00 89.69 100 TYR A CA 1
ATOM 771 C C . TYR A 1 100 ? -6.231 -8.132 16.477 1.00 89.69 100 TYR A C 1
ATOM 773 O O . TYR A 1 100 ? -6.822 -8.907 15.731 1.00 89.69 100 TYR A O 1
ATOM 781 N N . GLY A 1 101 ? -5.565 -7.072 16.011 1.00 87.56 101 GLY A N 1
ATOM 782 C CA . GLY A 1 101 ? -5.233 -6.881 14.600 1.00 87.56 101 GLY A CA 1
ATOM 783 C C . GLY A 1 101 ? -3.977 -7.653 14.202 1.00 87.56 101 GLY A C 1
ATOM 784 O O . GLY A 1 101 ? -3.091 -7.884 15.024 1.00 87.56 101 GLY A O 1
ATOM 785 N N . THR A 1 102 ? -3.895 -8.037 12.926 1.00 86.25 102 THR A N 1
ATOM 786 C CA . THR A 1 102 ? -2.703 -8.687 12.351 1.00 86.25 102 THR A CA 1
ATOM 787 C C . THR A 1 102 ? -1.489 -7.757 12.353 1.00 86.25 102 THR A C 1
ATOM 789 O O . THR A 1 102 ? -0.362 -8.214 12.520 1.00 86.25 102 THR A O 1
ATOM 792 N N . HIS A 1 103 ? -1.715 -6.454 12.182 1.00 88.62 103 HIS A N 1
ATOM 793 C CA . HIS A 1 103 ? -0.680 -5.426 12.230 1.00 88.62 103 HIS A CA 1
ATOM 794 C C . HIS A 1 103 ? -0.982 -4.423 13.351 1.00 88.62 103 HIS A C 1
ATOM 796 O O . HIS A 1 103 ? -1.998 -4.526 14.040 1.00 88.62 103 HIS A O 1
ATOM 802 N N . ASN A 1 104 ? -0.110 -3.429 13.529 1.00 91.31 104 ASN A N 1
ATOM 803 C CA . ASN A 1 104 ? -0.441 -2.282 14.373 1.00 91.31 104 ASN A CA 1
ATOM 804 C C . ASN A 1 104 ? -1.486 -1.370 13.675 1.00 91.31 104 ASN A C 1
ATOM 806 O O . ASN A 1 104 ? -2.156 -1.796 12.725 1.00 91.31 104 ASN A O 1
ATOM 810 N N . ALA A 1 105 ? -1.661 -0.130 14.145 1.00 93.31 105 ALA A N 1
ATOM 811 C CA . ALA A 1 105 ? -2.500 0.853 13.464 1.00 93.31 105 ALA A CA 1
ATOM 812 C C . ALA A 1 105 ? -1.836 1.276 12.148 1.00 93.31 105 ALA A C 1
ATOM 814 O O . ALA A 1 105 ? -0.611 1.233 12.030 1.00 93.31 105 ALA A O 1
ATOM 815 N N . VAL A 1 106 ? -2.626 1.644 11.139 1.00 95.00 106 VAL A N 1
ATOM 816 C CA . VAL A 1 106 ? -2.113 1.885 9.787 1.00 95.00 106 VAL A CA 1
ATOM 817 C C . VAL A 1 106 ? -2.697 3.120 9.132 1.00 95.00 106 VAL A C 1
ATOM 819 O O . VAL A 1 106 ? -3.860 3.461 9.341 1.00 95.00 106 VAL A O 1
ATOM 822 N N . ARG A 1 107 ? -1.903 3.709 8.240 1.00 95.50 107 ARG A N 1
ATOM 823 C CA . ARG A 1 107 ? -2.383 4.564 7.156 1.00 95.50 107 ARG A CA 1
ATOM 824 C C . ARG A 1 107 ? -1.847 4.011 5.847 1.00 95.50 107 ARG A C 1
ATOM 826 O O . ARG A 1 107 ? -0.639 3.878 5.671 1.00 95.50 107 ARG A O 1
ATOM 833 N N . VAL A 1 108 ? -2.746 3.648 4.943 1.00 97.38 108 VAL A N 1
ATOM 834 C CA . VAL A 1 108 ? -2.366 3.053 3.660 1.00 97.38 108 VAL A CA 1
ATOM 835 C C . VAL A 1 108 ? -2.403 4.100 2.555 1.00 97.38 108 VAL A C 1
ATOM 837 O O . VAL A 1 108 ? -3.300 4.933 2.512 1.00 97.38 108 VAL A O 1
ATOM 840 N N . TYR A 1 109 ? -1.424 4.044 1.664 1.00 97.94 109 TYR A N 1
ATOM 841 C CA . TYR A 1 109 ? -1.275 4.871 0.481 1.00 97.94 109 TYR A CA 1
ATOM 842 C C . TYR A 1 109 ? -1.376 3.994 -0.762 1.00 97.94 109 TYR A C 1
ATOM 844 O O . TYR A 1 109 ? -0.838 2.887 -0.812 1.00 97.94 109 TYR A O 1
ATOM 852 N N . TYR A 1 110 ? -2.061 4.511 -1.770 1.00 97.88 110 TYR A N 1
ATOM 853 C CA . TYR A 1 110 ? -2.425 3.815 -2.989 1.00 97.88 110 TYR A CA 1
ATOM 854 C C . TYR A 1 110 ? -1.920 4.616 -4.183 1.00 97.88 110 TYR A C 1
ATOM 856 O O . TYR A 1 110 ? -2.228 5.806 -4.319 1.00 97.88 110 TYR A O 1
ATOM 864 N N . SER A 1 111 ? -1.167 3.950 -5.051 1.00 96.56 111 SER A N 1
ATOM 865 C CA . SER A 1 111 ? -0.794 4.488 -6.360 1.00 96.56 111 SER A CA 1
ATOM 866 C C . SER A 1 111 ? -2.032 4.813 -7.215 1.00 96.56 111 SER A C 1
ATOM 868 O O . SER A 1 111 ? -3.104 4.235 -6.984 1.00 96.56 111 SER A O 1
ATOM 870 N N . PRO A 1 112 ? -1.915 5.718 -8.207 1.00 95.62 112 PRO A N 1
ATOM 871 C CA . PRO A 1 112 ? -3.014 6.068 -9.110 1.00 95.62 112 PRO A CA 1
ATOM 872 C C . PRO A 1 112 ? -3.699 4.848 -9.742 1.00 95.62 112 PRO A C 1
ATOM 874 O O . PRO A 1 112 ? -4.919 4.813 -9.865 1.00 95.62 112 PRO A O 1
ATOM 877 N N . GLU A 1 113 ? -2.926 3.824 -10.088 1.00 96.00 113 GLU A N 1
ATOM 878 C CA . GLU A 1 113 ? -3.389 2.583 -10.703 1.00 96.00 113 GLU A CA 1
ATOM 879 C C . GLU A 1 113 ? -4.259 1.759 -9.742 1.00 96.00 113 GLU A C 1
ATOM 881 O O . GLU A 1 113 ? -5.276 1.199 -10.150 1.00 96.00 113 GLU A O 1
ATOM 886 N N . ILE A 1 114 ? -3.909 1.718 -8.449 1.00 97.50 114 ILE A N 1
ATOM 887 C CA . ILE A 1 114 ? -4.740 1.070 -7.422 1.00 97.50 114 ILE A CA 1
ATOM 888 C C . ILE A 1 114 ? -6.027 1.861 -7.197 1.00 97.50 114 ILE A C 1
ATOM 890 O O . ILE A 1 114 ? -7.091 1.265 -7.040 1.00 97.50 114 ILE A O 1
ATOM 894 N N . VAL A 1 115 ? -5.952 3.194 -7.190 1.00 96.69 115 VAL A N 1
ATOM 895 C CA . VAL A 1 115 ? -7.137 4.055 -7.061 1.00 96.69 115 VAL A CA 1
ATOM 896 C C . VAL A 1 115 ? -8.094 3.828 -8.230 1.00 96.69 115 VAL A C 1
ATOM 898 O O . VAL A 1 115 ? -9.287 3.634 -8.009 1.00 96.69 115 VAL A O 1
ATOM 901 N N . GLU A 1 116 ? -7.577 3.771 -9.455 1.00 96.94 116 GLU A N 1
ATOM 902 C CA . GLU A 1 116 ? -8.368 3.488 -10.654 1.00 96.94 116 GLU A CA 1
ATOM 903 C C . GLU A 1 116 ? -8.995 2.087 -10.619 1.00 96.94 116 GLU A C 1
ATOM 905 O O . GLU A 1 116 ? -10.191 1.912 -10.865 1.00 96.94 116 GLU A O 1
ATOM 910 N N . TRP A 1 117 ? -8.225 1.072 -10.226 1.00 97.31 117 TRP A N 1
ATOM 911 C CA . TRP A 1 117 ? -8.750 -0.278 -10.028 1.00 97.31 117 TRP A CA 1
ATOM 912 C C . TRP A 1 117 ? -9.876 -0.321 -8.981 1.00 97.31 117 TRP A C 1
ATOM 914 O O . TRP A 1 117 ? -10.898 -0.983 -9.181 1.00 97.31 117 TRP A O 1
ATOM 924 N N . MET A 1 118 ? -9.736 0.422 -7.881 1.00 96.69 118 MET A N 1
ATOM 925 C CA . MET A 1 118 ? -10.792 0.531 -6.878 1.00 96.69 118 MET A CA 1
ATOM 926 C C . MET A 1 118 ? -12.040 1.245 -7.431 1.00 96.69 118 MET A C 1
ATOM 928 O O . MET A 1 118 ? -13.149 0.762 -7.208 1.00 96.69 118 MET A O 1
ATOM 932 N N . ASN A 1 119 ? -11.874 2.329 -8.198 1.00 95.44 119 ASN A N 1
ATOM 933 C CA . ASN A 1 119 ? -12.971 3.067 -8.847 1.00 95.44 119 ASN A CA 1
ATOM 934 C C . ASN A 1 119 ? -13.748 2.228 -9.867 1.00 95.44 119 ASN A C 1
ATOM 936 O O . ASN A 1 119 ? -14.949 2.420 -10.044 1.00 95.44 119 ASN A O 1
ATOM 940 N N . THR A 1 120 ? -13.089 1.268 -10.512 1.00 94.06 120 THR A N 1
ATOM 941 C CA . THR A 1 120 ? -13.714 0.375 -11.500 1.00 94.06 120 THR A CA 1
ATOM 942 C C . THR A 1 120 ? -14.351 -0.878 -10.886 1.00 94.06 120 THR A C 1
ATOM 944 O O . THR A 1 120 ? -14.770 -1.779 -11.619 1.00 94.06 120 THR A O 1
ATOM 947 N N . GLY A 1 121 ? -14.462 -0.933 -9.553 1.00 92.62 121 GLY A N 1
ATOM 948 C CA . GLY A 1 121 ? -15.148 -2.004 -8.828 1.00 92.62 121 GLY A CA 1
ATOM 949 C C . GLY A 1 121 ? -14.259 -3.192 -8.461 1.00 92.62 121 GLY A C 1
ATOM 950 O O . GLY A 1 121 ? -14.764 -4.304 -8.345 1.00 92.62 121 GLY A O 1
ATOM 951 N N . ARG A 1 122 ? -12.944 -2.981 -8.291 1.00 95.38 122 ARG A N 1
ATOM 952 C CA . ARG A 1 122 ? -11.986 -3.999 -7.810 1.00 95.38 122 ARG A CA 1
ATOM 953 C C . ARG A 1 122 ? -11.992 -5.298 -8.629 1.00 95.38 122 ARG A C 1
ATOM 955 O O . ARG A 1 122 ? -11.935 -6.396 -8.071 1.00 95.38 122 ARG A O 1
ATOM 962 N N . LYS A 1 123 ? -12.089 -5.175 -9.955 1.00 92.75 123 LYS A N 1
ATOM 963 C CA . LYS A 1 123 ? -12.148 -6.321 -10.875 1.00 92.75 123 LYS A CA 1
ATOM 964 C C . LYS A 1 123 ? -10.873 -7.159 -10.779 1.00 92.75 123 LYS A C 1
ATOM 966 O O . LYS A 1 123 ? -9.775 -6.613 -10.887 1.00 92.75 123 LYS A O 1
ATOM 971 N N . GLU A 1 124 ? -11.041 -8.469 -10.632 1.00 91.44 124 GLU A N 1
ATOM 972 C CA . GLU A 1 124 ? -9.931 -9.407 -10.455 1.00 91.44 124 GLU A CA 1
ATOM 973 C C . GLU A 1 124 ? -8.936 -9.353 -11.623 1.00 91.44 124 GLU A C 1
ATOM 975 O O . GLU A 1 124 ? -9.319 -9.244 -12.794 1.00 91.44 124 GLU A O 1
ATOM 980 N N . ASP A 1 125 ? -7.648 -9.396 -11.286 1.00 89.25 125 ASP A N 1
ATOM 981 C CA . ASP A 1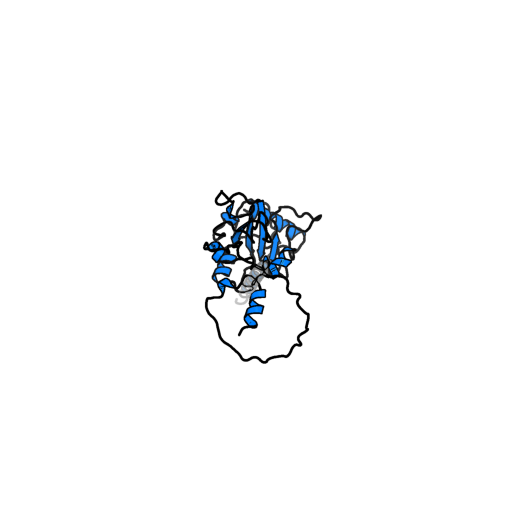 125 ? -6.513 -9.345 -12.204 1.00 89.25 125 ASP A CA 1
ATOM 982 C C . ASP A 1 125 ? -6.466 -8.082 -13.092 1.00 89.25 125 ASP A C 1
ATOM 984 O O . ASP A 1 125 ? -5.836 -8.052 -14.155 1.00 89.25 125 ASP A O 1
ATOM 988 N N . LYS A 1 126 ? -7.111 -6.986 -12.672 1.00 94.38 126 LYS A N 1
ATOM 989 C CA . LYS A 1 126 ? -7.072 -5.694 -13.391 1.00 94.38 126 LYS A CA 1
ATOM 990 C C . LYS A 1 126 ? -6.120 -4.665 -12.796 1.00 94.38 126 LYS A C 1
ATOM 992 O O . LYS A 1 126 ? -6.000 -3.576 -13.349 1.00 94.38 126 LYS A O 1
ATOM 997 N N . ILE A 1 127 ? -5.397 -5.012 -11.737 1.00 95.12 127 ILE A N 1
ATOM 998 C CA . ILE A 1 127 ? -4.301 -4.182 -11.234 1.00 95.12 127 ILE A CA 1
ATOM 999 C C . ILE A 1 127 ? -3.125 -4.261 -12.219 1.00 95.12 127 ILE A C 1
ATOM 1001 O O . ILE A 1 127 ? -2.655 -5.355 -12.546 1.00 95.12 127 ILE A O 1
ATOM 1005 N N . ALA A 1 128 ? -2.679 -3.102 -12.709 1.00 93.12 128 ALA A N 1
ATOM 1006 C CA . ALA A 1 128 ? -1.549 -2.983 -13.628 1.00 93.12 128 ALA A CA 1
ATOM 1007 C C . ALA A 1 128 ? -0.216 -3.287 -12.926 1.00 93.12 128 ALA A C 1
ATOM 1009 O O . ALA A 1 128 ? -0.063 -2.993 -11.742 1.00 93.12 128 ALA A O 1
ATOM 1010 N N . ASP A 1 129 ? 0.756 -3.836 -13.658 1.00 91.69 129 ASP A N 1
ATOM 1011 C CA . ASP A 1 129 ? 2.115 -3.990 -13.133 1.00 91.69 129 ASP A CA 1
ATOM 1012 C C . ASP A 1 129 ? 2.698 -2.622 -12.743 1.00 91.69 129 ASP A C 1
ATOM 1014 O O . ASP A 1 129 ? 2.491 -1.622 -13.431 1.00 91.69 129 ASP A O 1
ATOM 1018 N N . GLY A 1 130 ? 3.408 -2.580 -11.617 1.00 89.31 130 GLY A N 1
ATOM 1019 C CA . GLY A 1 130 ? 3.970 -1.361 -11.026 1.00 89.31 130 GLY A CA 1
ATOM 1020 C C . GLY A 1 130 ? 3.019 -0.611 -10.108 1.00 89.31 130 GLY A C 1
ATOM 1021 O O . GLY A 1 130 ? 3.463 0.254 -9.353 1.00 89.31 130 GLY A O 1
ATOM 1022 N N . ALA A 1 131 ? 1.735 -0.973 -10.102 1.00 94.12 131 ALA A N 1
ATOM 1023 C CA . ALA A 1 131 ? 0.799 -0.473 -9.113 1.00 94.12 131 ALA A CA 1
ATOM 1024 C C . ALA A 1 131 ? 1.284 -0.853 -7.705 1.00 94.12 131 ALA A C 1
ATOM 1026 O O . ALA A 1 131 ? 1.556 -2.018 -7.412 1.00 94.12 131 ALA A O 1
ATOM 1027 N N . ALA A 1 132 ? 1.387 0.143 -6.833 1.00 94.88 132 ALA A N 1
ATOM 1028 C CA . ALA A 1 132 ? 1.952 0.004 -5.500 1.00 94.88 132 ALA A CA 1
ATOM 1029 C C . ALA A 1 132 ? 0.955 0.384 -4.398 1.00 94.88 132 ALA A C 1
ATOM 1031 O O . ALA A 1 132 ? 0.118 1.282 -4.562 1.00 94.88 132 ALA A O 1
ATOM 1032 N N . ILE A 1 133 ? 1.082 -0.307 -3.266 1.00 97.31 133 ILE A N 1
ATOM 1033 C CA . ILE A 1 133 ? 0.382 -0.047 -2.008 1.00 97.31 133 ILE A CA 1
ATOM 1034 C C . ILE A 1 133 ? 1.446 0.091 -0.917 1.00 97.31 133 ILE A C 1
ATOM 1036 O O . ILE A 1 133 ? 2.207 -0.847 -0.680 1.00 97.31 133 ILE A O 1
ATOM 1040 N N . ILE A 1 134 ? 1.482 1.241 -0.241 1.00 96.88 134 ILE A N 1
ATOM 1041 C CA . ILE A 1 134 ? 2.415 1.521 0.859 1.00 96.88 134 ILE A CA 1
ATOM 1042 C C . ILE A 1 134 ? 1.617 1.647 2.154 1.00 96.88 134 ILE A C 1
ATOM 1044 O O . ILE A 1 134 ? 0.756 2.511 2.278 1.00 96.88 134 ILE A O 1
ATOM 1048 N N . LYS A 1 135 ? 1.880 0.790 3.134 1.00 96.56 135 LYS A N 1
ATOM 1049 C CA . LYS A 1 135 ? 1.240 0.813 4.453 1.00 96.56 135 LYS A CA 1
ATOM 1050 C C . LYS A 1 135 ? 2.220 1.390 5.460 1.00 96.56 135 LYS A C 1
ATOM 1052 O O . LYS A 1 135 ? 3.213 0.746 5.768 1.00 96.56 135 LYS A O 1
ATOM 1057 N N . GLU A 1 136 ? 1.923 2.570 5.984 1.00 95.44 136 GLU A N 1
ATOM 1058 C CA . GLU A 1 136 ? 2.591 3.116 7.165 1.00 95.44 136 GLU A CA 1
ATOM 1059 C C . GLU A 1 136 ? 2.004 2.473 8.427 1.00 95.44 136 GLU A C 1
ATOM 1061 O O . GLU A 1 136 ? 0.781 2.342 8.527 1.00 95.44 136 GLU A O 1
ATOM 1066 N N . MET A 1 137 ? 2.856 2.064 9.372 1.00 93.56 137 MET A N 1
ATOM 1067 C CA . MET A 1 137 ? 2.450 1.479 10.655 1.00 93.56 137 MET A CA 1
ATOM 1068 C C . MET A 1 137 ? 2.729 2.426 11.827 1.00 93.56 137 MET A C 1
ATOM 1070 O O . MET A 1 137 ? 3.788 3.044 11.897 1.00 93.56 137 MET A O 1
ATOM 1074 N N . TYR A 1 138 ? 1.794 2.478 12.773 1.00 93.31 138 TYR A N 1
ATOM 1075 C CA . TYR A 1 138 ? 1.807 3.339 13.958 1.00 93.31 138 TYR A CA 1
ATOM 1076 C C . TYR A 1 138 ? 1.428 2.556 15.205 1.00 93.31 138 TYR A C 1
ATOM 1078 O O . TYR A 1 138 ? 0.854 1.469 15.110 1.00 93.31 138 TYR A O 1
ATOM 1086 N N . ASP A 1 139 ? 1.680 3.134 16.374 1.00 91.12 139 ASP A N 1
ATOM 1087 C CA . ASP A 1 139 ? 1.260 2.542 17.637 1.00 91.12 139 ASP A CA 1
ATOM 1088 C C . ASP A 1 139 ? -0.264 2.386 17.726 1.00 91.12 139 ASP A C 1
ATOM 1090 O O . ASP A 1 139 ? -1.049 3.189 17.216 1.00 91.12 139 ASP A O 1
ATOM 1094 N N . MET A 1 140 ? -0.691 1.311 18.383 1.00 88.12 140 MET A N 1
ATOM 1095 C CA . MET A 1 140 ? -2.101 1.077 18.674 1.00 88.12 140 MET A CA 1
ATOM 1096 C C . MET A 1 140 ? -2.476 1.623 20.053 1.00 88.12 140 MET A C 1
ATOM 1098 O O . MET A 1 140 ? -1.651 1.570 20.966 1.00 88.12 140 MET A O 1
ATOM 1102 N N . PRO A 1 141 ? -3.747 2.011 20.249 1.00 90.50 141 PRO A N 1
ATOM 1103 C CA . PRO A 1 141 ? -4.810 2.116 19.247 1.00 90.50 141 PRO A CA 1
ATOM 1104 C C . PRO A 1 141 ? -4.685 3.381 18.385 1.00 90.50 141 PRO A C 1
ATOM 1106 O O . PRO A 1 141 ? -4.175 4.407 18.834 1.00 90.50 141 PRO A O 1
ATOM 1109 N N . ALA A 1 142 ? -5.244 3.341 17.176 1.00 89.88 142 ALA A N 1
ATOM 1110 C CA . ALA A 1 142 ? -5.292 4.482 16.258 1.00 89.88 142 ALA A CA 1
ATOM 1111 C C . ALA A 1 142 ? -5.890 5.748 16.902 1.00 89.88 142 ALA A C 1
ATOM 1113 O O . ALA A 1 142 ? -5.437 6.856 16.638 1.00 89.88 142 ALA A O 1
ATOM 1114 N N . ALA A 1 143 ? -6.859 5.587 17.809 1.00 85.38 143 ALA A N 1
ATOM 1115 C CA . ALA A 1 143 ? -7.494 6.691 18.531 1.00 85.38 143 ALA A CA 1
ATOM 1116 C C . ALA A 1 143 ? -6.550 7.465 19.478 1.00 85.38 143 ALA A C 1
ATOM 1118 O O . ALA A 1 143 ? -6.905 8.548 19.935 1.00 85.38 143 ALA A O 1
ATOM 1119 N N . GLN A 1 144 ? -5.375 6.920 19.810 1.00 84.62 144 GLN A N 1
ATOM 1120 C CA . GLN A 1 144 ? -4.382 7.591 20.659 1.00 84.62 144 GLN A CA 1
ATOM 1121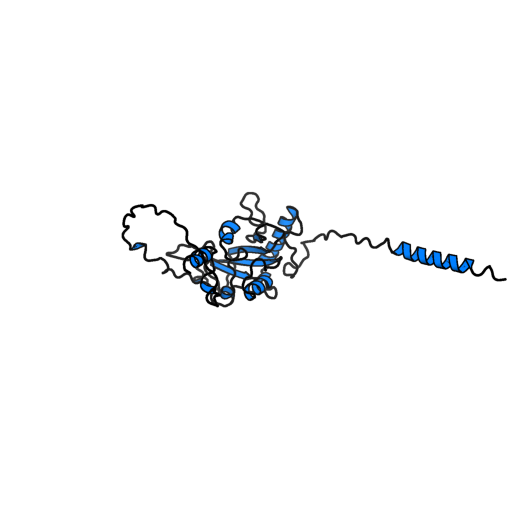 C C . GLN A 1 144 ? -3.381 8.441 19.870 1.00 84.62 144 GLN A C 1
ATOM 1123 O O . GLN A 1 144 ? -2.562 9.133 20.476 1.00 84.62 144 GLN A O 1
ATOM 1128 N N . GLN A 1 145 ? -3.453 8.422 18.538 1.00 83.06 145 GLN A N 1
ATOM 1129 C CA . GLN A 1 145 ? -2.606 9.244 17.685 1.00 83.06 145 GLN A CA 1
ATOM 1130 C C . GLN A 1 145 ? -3.049 10.713 17.808 1.00 83.06 145 GLN A C 1
ATOM 1132 O O . GLN A 1 145 ? -4.102 11.102 17.308 1.00 83.06 145 GLN A O 1
ATOM 1137 N N . LYS A 1 146 ? -2.277 11.505 18.568 1.00 73.81 146 LYS A N 1
ATOM 1138 C CA . LYS A 1 146 ? -2.579 12.919 18.876 1.00 73.81 146 LYS A CA 1
ATOM 1139 C C . LYS A 1 146 ? -2.218 13.860 17.732 1.00 73.81 146 LYS A C 1
ATOM 1141 O O . LYS A 1 146 ? -2.916 14.846 17.508 1.00 73.81 146 LYS A O 1
ATOM 1146 N N . ASP A 1 147 ? -1.137 13.549 17.027 1.00 75.88 147 ASP A N 1
ATOM 1147 C CA . ASP A 1 147 ? -0.788 14.219 15.784 1.00 75.88 147 ASP A CA 1
ATOM 1148 C C . ASP A 1 147 ? -1.646 13.649 14.661 1.00 75.88 147 ASP A C 1
ATOM 1150 O O . ASP A 1 147 ? -1.905 12.446 14.625 1.00 75.88 147 ASP A O 1
ATOM 1154 N N . ALA A 1 148 ? -2.055 14.500 13.715 1.00 77.31 148 ALA A N 1
ATOM 1155 C CA . ALA A 1 148 ? -2.878 14.054 12.595 1.00 77.31 148 ALA A CA 1
ATOM 1156 C C . ALA A 1 148 ? -2.216 12.882 11.847 1.00 77.31 148 ALA A C 1
ATOM 1158 O O . ALA A 1 148 ? -2.907 11.926 11.508 1.00 77.31 148 ALA A O 1
ATOM 1159 N N . PHE A 1 149 ? -0.887 12.945 11.643 1.00 86.25 149 PHE A N 1
ATOM 1160 C CA . PHE A 1 149 ? -0.069 11.891 11.030 1.00 86.25 149 PHE A CA 1
ATOM 1161 C C . PHE A 1 149 ? 1.390 11.951 11.539 1.00 86.25 149 PHE A C 1
ATOM 1163 O O . PHE A 1 149 ? 2.203 12.661 10.939 1.00 86.25 149 PHE A O 1
ATOM 1170 N N . PRO A 1 150 ? 1.745 11.253 12.635 1.00 88.25 150 PRO A N 1
ATOM 1171 C CA . PRO A 1 150 ? 3.124 11.203 13.123 1.00 88.25 150 PRO A CA 1
ATOM 1172 C C . PRO A 1 150 ? 4.050 10.450 12.146 1.00 88.25 150 PRO A C 1
ATOM 1174 O O . PRO A 1 150 ? 3.580 9.870 11.162 1.00 88.25 150 PRO A O 1
ATOM 1177 N N . PRO A 1 151 ? 5.376 10.438 12.377 1.00 89.62 151 PRO A N 1
ATOM 1178 C CA . PRO A 1 151 ? 6.279 9.546 11.655 1.00 89.62 151 PRO A CA 1
ATOM 1179 C C . PRO A 1 151 ? 5.890 8.070 11.863 1.00 89.62 151 PRO A C 1
ATOM 1181 O O . PRO A 1 151 ? 5.545 7.689 12.984 1.00 89.62 151 PRO A O 1
ATOM 1184 N N . PRO A 1 152 ? 5.928 7.226 10.818 1.00 91.50 152 PRO A N 1
ATOM 1185 C CA . PRO A 1 152 ? 5.637 5.805 10.966 1.00 91.50 152 PRO A CA 1
ATOM 1186 C C . PRO A 1 152 ? 6.754 5.079 11.722 1.00 91.50 152 PRO A C 1
ATOM 1188 O O . PRO A 1 152 ? 7.929 5.418 11.596 1.00 91.50 152 PRO A O 1
ATOM 1191 N N . GLY A 1 153 ? 6.391 4.020 12.447 1.00 88.88 153 GLY A N 1
ATOM 1192 C CA . GLY A 1 153 ? 7.349 3.086 13.048 1.00 88.88 153 GLY A CA 1
ATOM 1193 C C . GLY A 1 153 ? 7.913 2.062 12.055 1.00 88.88 153 GLY A C 1
ATOM 1194 O O . GLY A 1 153 ? 8.849 1.340 12.381 1.00 88.88 153 GLY A O 1
ATOM 1195 N N . GLY A 1 154 ? 7.338 1.978 10.853 1.00 90.25 154 GLY A N 1
ATOM 1196 C CA . GLY A 1 154 ? 7.789 1.103 9.774 1.00 90.25 154 GLY A CA 1
ATOM 1197 C C . GLY A 1 154 ? 6.771 1.011 8.641 1.00 90.25 154 GLY A C 1
ATOM 1198 O O . GLY A 1 154 ? 5.691 1.614 8.710 1.00 90.25 154 GLY A O 1
ATOM 1199 N N . TRP A 1 155 ? 7.105 0.228 7.615 1.00 92.25 155 TRP A N 1
ATOM 1200 C CA . TRP A 1 155 ? 6.269 0.046 6.434 1.00 92.25 155 TRP A CA 1
ATOM 1201 C C . TRP A 1 155 ? 5.911 -1.419 6.183 1.00 92.25 155 TRP A C 1
ATOM 1203 O O . TRP A 1 155 ? 6.545 -2.347 6.674 1.00 92.25 155 TRP A O 1
ATOM 1213 N N . ALA A 1 156 ? 4.854 -1.622 5.406 1.00 92.38 156 ALA A N 1
ATOM 1214 C CA . ALA A 1 156 ? 4.646 -2.841 4.641 1.00 92.38 156 ALA A CA 1
ATOM 1215 C C . ALA A 1 156 ? 4.205 -2.445 3.233 1.00 92.38 156 ALA A C 1
ATOM 1217 O O . ALA A 1 156 ? 3.369 -1.559 3.054 1.00 92.38 156 ALA A O 1
ATOM 1218 N N . ILE A 1 157 ? 4.784 -3.072 2.227 1.00 93.19 157 ILE A N 1
ATOM 1219 C CA . ILE A 1 157 ? 4.750 -2.606 0.849 1.00 93.19 157 ILE A CA 1
ATOM 1220 C C . ILE A 1 157 ? 4.370 -3.773 -0.047 1.00 93.19 157 ILE A C 1
ATOM 1222 O O . ILE A 1 157 ? 4.841 -4.895 0.139 1.00 93.19 157 ILE A O 1
ATOM 1226 N N . MET A 1 158 ? 3.523 -3.482 -1.029 1.00 94.19 158 MET A N 1
ATOM 1227 C CA . MET A 1 158 ? 3.187 -4.396 -2.110 1.00 94.19 158 MET A CA 1
ATOM 1228 C C . MET A 1 158 ? 3.342 -3.674 -3.444 1.00 94.19 158 MET A C 1
ATOM 1230 O O . MET A 1 158 ? 2.807 -2.574 -3.600 1.00 94.19 158 MET A O 1
ATOM 1234 N N . VAL A 1 159 ? 4.020 -4.296 -4.407 1.00 93.81 159 VAL A N 1
ATOM 1235 C CA . VAL A 1 159 ? 4.112 -3.806 -5.790 1.00 93.81 159 VAL A CA 1
ATOM 1236 C C . VAL A 1 159 ? 3.674 -4.903 -6.749 1.00 93.81 159 VAL A C 1
ATOM 1238 O O . VAL A 1 159 ? 4.146 -6.036 -6.657 1.00 93.81 159 VAL A O 1
ATOM 1241 N N . ARG A 1 160 ? 2.732 -4.586 -7.641 1.00 93.38 160 ARG A N 1
ATOM 1242 C CA . ARG A 1 160 ? 2.194 -5.548 -8.604 1.00 93.38 160 ARG A CA 1
ATOM 1243 C C . ARG A 1 160 ? 3.275 -5.906 -9.617 1.00 93.38 160 ARG A C 1
ATOM 1245 O O . ARG A 1 160 ? 3.819 -5.025 -10.280 1.00 93.38 160 ARG A O 1
ATOM 1252 N N . ASP A 1 161 ? 3.538 -7.196 -9.753 1.00 90.81 161 ASP A N 1
ATOM 1253 C CA . ASP A 1 161 ? 4.404 -7.751 -10.786 1.00 90.81 161 ASP A CA 1
ATOM 1254 C C . ASP A 1 161 ? 3.900 -9.143 -11.175 1.00 90.81 161 ASP A C 1
ATOM 1256 O O . ASP A 1 161 ? 4.292 -10.160 -10.601 1.00 90.81 161 ASP A O 1
ATOM 1260 N N . LYS A 1 162 ? 3.004 -9.188 -12.164 1.00 89.00 162 LYS A N 1
ATOM 1261 C CA . LYS A 1 162 ? 2.377 -10.417 -12.671 1.00 89.00 162 LYS A CA 1
ATOM 1262 C C . LYS A 1 162 ? 3.375 -11.425 -13.237 1.00 89.00 162 LYS A C 1
ATOM 1264 O O . LYS A 1 162 ? 3.032 -12.597 -13.369 1.00 89.00 162 LYS A O 1
ATOM 1269 N N . LYS A 1 163 ? 4.571 -10.979 -13.635 1.00 85.19 163 LYS A N 1
ATOM 1270 C CA . LYS A 1 163 ? 5.609 -11.840 -14.224 1.00 85.19 163 LYS A CA 1
ATOM 1271 C C . LYS A 1 163 ? 6.641 -12.288 -13.194 1.00 85.19 163 LYS A C 1
ATOM 1273 O O . LYS A 1 163 ? 7.301 -13.298 -13.419 1.00 85.19 163 LYS A O 1
ATOM 1278 N N . GLY A 1 164 ? 6.770 -11.555 -12.091 1.00 80.12 164 GLY A N 1
ATOM 1279 C CA . GLY A 1 164 ? 7.719 -11.833 -11.020 1.00 80.12 164 GLY A CA 1
ATOM 1280 C C . GLY A 1 164 ? 7.398 -13.083 -10.204 1.00 80.12 164 GLY A C 1
ATOM 1281 O O . GLY A 1 164 ? 8.310 -13.824 -9.843 1.00 80.12 164 GLY A O 1
ATOM 1282 N N . ALA A 1 165 ? 6.114 -13.349 -9.940 1.00 85.19 165 ALA A N 1
ATOM 1283 C CA . ALA A 1 165 ? 5.677 -14.488 -9.133 1.00 85.19 165 ALA A CA 1
ATOM 1284 C C . ALA A 1 165 ? 4.236 -14.916 -9.427 1.00 85.19 165 ALA A C 1
ATOM 1286 O O . ALA A 1 165 ? 3.481 -14.207 -10.086 1.00 85.19 165 ALA A O 1
ATOM 1287 N N . TRP A 1 166 ? 3.843 -16.083 -8.906 1.00 86.19 166 TRP A N 1
ATOM 1288 C CA . TRP A 1 166 ? 2.506 -16.647 -9.125 1.00 86.19 166 TRP A CA 1
ATOM 1289 C C . TRP A 1 166 ? 1.384 -15.851 -8.442 1.00 86.19 166 TRP A C 1
ATOM 1291 O O . TRP A 1 166 ? 0.295 -15.720 -8.991 1.00 86.19 166 TRP A O 1
ATOM 1301 N N . ASP A 1 167 ? 1.653 -15.277 -7.269 1.00 90.56 167 ASP A N 1
ATOM 1302 C CA . ASP A 1 167 ? 0.745 -14.329 -6.610 1.00 90.56 167 ASP A CA 1
ATOM 1303 C C . ASP A 1 167 ? 0.727 -12.956 -7.314 1.00 90.56 167 ASP A C 1
ATOM 1305 O O . ASP A 1 167 ? -0.217 -12.171 -7.180 1.00 90.56 167 ASP A O 1
ATOM 1309 N N . GLY A 1 168 ? 1.761 -12.695 -8.114 1.00 91.44 168 GLY A N 1
ATOM 1310 C CA . GLY A 1 168 ? 2.001 -11.486 -8.879 1.00 91.44 168 GLY A CA 1
ATOM 1311 C C . GLY A 1 168 ? 2.263 -10.254 -8.009 1.00 91.44 168 GLY A C 1
ATOM 1312 O O . GLY A 1 168 ? 1.900 -9.141 -8.400 1.00 91.44 168 GLY A O 1
ATOM 1313 N N . TRP A 1 169 ? 2.820 -10.439 -6.810 1.00 92.88 169 TRP A N 1
ATOM 1314 C CA . TRP A 1 169 ? 3.155 -9.349 -5.897 1.00 92.88 169 TRP A CA 1
ATOM 1315 C C . TRP A 1 169 ? 4.590 -9.468 -5.397 1.00 92.88 169 TRP A C 1
ATOM 1317 O O . TRP A 1 169 ? 5.010 -10.511 -4.904 1.00 92.88 169 TRP A O 1
ATOM 1327 N N . PHE A 1 170 ? 5.318 -8.358 -5.468 1.00 91.25 170 PHE A N 1
ATOM 1328 C CA . PHE A 1 170 ? 6.529 -8.153 -4.690 1.00 91.25 170 PHE A CA 1
ATOM 1329 C C . PHE A 1 170 ? 6.158 -7.554 -3.333 1.00 91.25 170 PHE A C 1
ATOM 1331 O O . PHE A 1 170 ? 5.394 -6.587 -3.265 1.00 91.25 170 PHE A O 1
ATOM 1338 N N . TRP A 1 171 ? 6.709 -8.112 -2.265 1.00 91.50 171 TRP A N 1
ATOM 1339 C CA . TRP A 1 171 ? 6.431 -7.747 -0.879 1.00 91.50 171 TRP A CA 1
ATOM 1340 C C . TRP A 1 171 ? 7.680 -7.118 -0.260 1.00 91.50 171 TRP A C 1
ATOM 1342 O O . TRP A 1 171 ? 8.783 -7.541 -0.588 1.00 91.50 171 TRP A O 1
ATOM 1352 N N . SER A 1 172 ? 7.538 -6.121 0.616 1.00 89.19 172 SER A N 1
ATOM 1353 C CA . SER A 1 172 ? 8.667 -5.525 1.353 1.00 89.19 172 SER A CA 1
ATOM 1354 C C . SER A 1 172 ? 8.219 -4.883 2.670 1.00 89.19 172 SER A C 1
ATOM 1356 O O . SER A 1 172 ? 7.092 -4.402 2.763 1.00 89.19 172 SER A O 1
ATOM 1358 N N . ASP A 1 173 ? 9.078 -4.830 3.686 1.00 86.62 173 ASP A N 1
ATOM 1359 C CA . ASP A 1 173 ? 8.883 -4.023 4.904 1.00 86.62 173 ASP A CA 1
ATOM 1360 C C . ASP A 1 173 ? 9.496 -2.603 4.813 1.00 86.62 173 ASP A C 1
ATOM 1362 O O . ASP A 1 173 ? 9.370 -1.795 5.736 1.00 86.62 173 ASP A O 1
ATOM 1366 N N . GLY A 1 174 ? 10.134 -2.273 3.683 1.00 79.75 174 GLY A N 1
ATOM 1367 C CA . GLY A 1 174 ? 10.807 -0.995 3.435 1.00 79.75 174 GLY A CA 1
ATOM 1368 C C . GLY A 1 174 ? 12.239 -0.902 3.970 1.00 79.75 174 GLY A C 1
ATOM 1369 O O . GLY A 1 174 ? 12.894 0.124 3.750 1.00 79.75 174 GLY A O 1
ATOM 1370 N N . SER A 1 175 ? 12.747 -1.947 4.632 1.00 73.62 175 SER A N 1
ATOM 1371 C CA . SER A 1 175 ? 14.143 -2.018 5.062 1.00 73.62 175 SER A CA 1
ATOM 1372 C C . SER A 1 175 ? 15.081 -1.940 3.848 1.00 73.62 175 SER A C 1
ATOM 1374 O O . SER A 1 175 ? 14.787 -2.536 2.816 1.00 73.62 175 SER A O 1
ATOM 1376 N N . PRO A 1 176 ? 16.208 -1.208 3.932 1.00 62.25 176 PRO A N 1
ATOM 1377 C CA . PRO A 1 176 ? 17.190 -1.122 2.848 1.00 62.25 176 PRO A CA 1
ATOM 1378 C C . PRO A 1 176 ? 18.086 -2.365 2.729 1.00 62.25 176 PRO A C 1
ATOM 1380 O O . PRO A 1 176 ? 19.002 -2.372 1.904 1.00 62.25 176 PRO A O 1
ATOM 1383 N N . THR A 1 177 ? 17.913 -3.361 3.600 1.00 60.31 177 THR A N 1
ATOM 1384 C CA . THR A 1 177 ? 18.843 -4.482 3.738 1.00 60.31 177 THR A CA 1
ATOM 1385 C C . THR A 1 177 ? 18.152 -5.839 3.707 1.00 60.31 177 THR A C 1
ATOM 1387 O O . THR A 1 177 ? 17.345 -6.171 4.584 1.00 60.31 177 THR A O 1
ATOM 1390 N N . ILE A 1 178 ? 18.622 -6.686 2.784 1.00 59.34 178 ILE A N 1
ATOM 1391 C CA . ILE A 1 178 ? 18.377 -8.125 2.828 1.00 59.34 178 ILE A CA 1
ATOM 1392 C C . ILE A 1 178 ? 19.210 -8.701 3.967 1.00 59.34 178 ILE A C 1
ATOM 1394 O O . ILE A 1 178 ? 20.438 -8.798 3.888 1.00 59.34 178 ILE A O 1
ATOM 1398 N N . ASN A 1 179 ? 18.544 -9.107 5.043 1.00 60.59 179 ASN A N 1
ATOM 1399 C CA . ASN A 1 179 ? 19.165 -9.963 6.037 1.00 60.59 179 ASN A CA 1
ATOM 1400 C C . ASN A 1 179 ? 18.898 -11.435 5.695 1.00 60.59 179 ASN A C 1
ATOM 1402 O O . ASN A 1 179 ? 17.866 -11.990 6.061 1.00 60.59 179 ASN A O 1
ATOM 1406 N N . TYR A 1 180 ? 19.865 -12.083 5.045 1.00 60.19 180 TYR A N 1
ATOM 1407 C CA . TYR A 1 180 ? 19.807 -13.510 4.700 1.00 60.19 180 TYR A CA 1
ATOM 1408 C C . TYR A 1 180 ? 19.841 -14.455 5.919 1.00 60.19 180 TYR A C 1
ATOM 1410 O O . TYR A 1 180 ? 19.627 -15.655 5.768 1.00 60.19 180 TYR A O 1
ATOM 1418 N N . SER A 1 181 ? 20.120 -13.942 7.126 1.00 58.59 181 SER A N 1
ATOM 1419 C CA . SER A 1 181 ? 20.105 -14.730 8.371 1.00 58.59 181 SER A CA 1
ATOM 1420 C C . SER A 1 181 ? 18.733 -14.783 9.058 1.00 58.59 181 SER A C 1
ATOM 1422 O O . SER A 1 181 ? 18.563 -15.505 10.040 1.00 58.59 181 SER A O 1
ATOM 1424 N N . SER A 1 182 ? 17.747 -14.045 8.543 1.00 63.94 182 SER A N 1
ATOM 1425 C CA . SER A 1 182 ? 16.359 -14.038 9.010 1.00 63.94 182 SER A CA 1
ATOM 1426 C C . SER A 1 182 ? 15.394 -14.297 7.851 1.00 63.94 182 SER A C 1
ATOM 1428 O O . SER A 1 182 ? 15.807 -14.445 6.702 1.00 63.94 182 SER A O 1
ATOM 1430 N N . TYR A 1 183 ? 14.090 -14.354 8.140 1.00 63.94 183 TYR A N 1
ATOM 1431 C CA . TYR A 1 183 ? 13.085 -14.287 7.078 1.00 63.94 183 TYR A CA 1
ATOM 1432 C C . TYR A 1 183 ? 13.353 -13.068 6.192 1.00 63.94 183 TYR A C 1
ATOM 1434 O O . TYR A 1 183 ? 13.687 -11.998 6.703 1.00 63.94 183 TYR A O 1
ATOM 1442 N N . GLN A 1 184 ? 13.236 -13.255 4.877 1.00 70.75 184 GLN A N 1
ATOM 1443 C CA . GLN A 1 184 ? 13.453 -12.181 3.917 1.00 70.75 184 GLN A CA 1
ATOM 1444 C C . GLN A 1 184 ? 12.430 -11.068 4.145 1.00 70.75 184 GLN A C 1
ATOM 1446 O O . GLN A 1 184 ? 11.226 -11.316 4.243 1.00 70.75 184 GLN A O 1
ATOM 1451 N N . ASN A 1 185 ? 12.945 -9.846 4.232 1.00 78.75 185 ASN A N 1
ATOM 1452 C CA . ASN A 1 185 ? 12.166 -8.638 4.469 1.00 78.75 185 ASN A CA 1
ATOM 1453 C C . ASN A 1 185 ? 11.526 -8.101 3.188 1.00 78.75 185 ASN A C 1
ATOM 1455 O O . ASN A 1 185 ? 10.530 -7.383 3.261 1.00 78.75 185 ASN A O 1
ATOM 1459 N N . ALA A 1 186 ? 12.060 -8.483 2.025 1.00 85.44 186 ALA A N 1
ATOM 1460 C CA . ALA A 1 186 ? 11.474 -8.213 0.727 1.00 85.44 186 ALA A CA 1
ATOM 1461 C C . ALA A 1 186 ? 11.663 -9.386 -0.245 1.00 85.44 186 ALA A C 1
ATOM 1463 O O . ALA A 1 186 ? 12.576 -10.196 -0.087 1.00 85.44 186 ALA A O 1
ATOM 1464 N N . GLY A 1 187 ? 10.774 -9.498 -1.232 1.00 85.38 187 GLY A N 1
ATOM 1465 C CA . GLY A 1 187 ? 10.803 -10.574 -2.218 1.00 85.38 187 GLY A CA 1
ATOM 1466 C C . GLY A 1 187 ? 9.424 -11.065 -2.648 1.00 85.38 187 GLY A C 1
ATOM 1467 O O . GLY A 1 187 ? 8.393 -10.436 -2.404 1.00 85.38 187 GLY A O 1
ATOM 1468 N N . TYR A 1 188 ? 9.418 -12.223 -3.300 1.00 87.62 188 TYR A N 1
ATOM 1469 C CA . TYR A 1 188 ? 8.224 -12.888 -3.815 1.00 87.62 188 TYR A CA 1
ATOM 1470 C C . TYR A 1 188 ? 7.787 -14.041 -2.911 1.00 87.62 188 TYR A C 1
ATOM 1472 O O . TYR A 1 188 ? 8.628 -14.707 -2.309 1.00 87.62 188 TYR A O 1
ATOM 1480 N N . GLY A 1 189 ? 6.479 -14.313 -2.841 1.00 79.50 189 GLY A N 1
ATOM 1481 C CA . GLY A 1 189 ? 5.957 -15.469 -2.100 1.00 79.50 189 GLY A CA 1
ATOM 1482 C C . GLY A 1 189 ? 6.279 -15.459 -0.599 1.00 79.50 189 GLY A C 1
ATOM 1483 O O . GLY A 1 189 ? 6.411 -16.520 0.010 1.00 79.50 189 GLY A O 1
ATOM 1484 N N . LEU A 1 190 ? 6.433 -14.273 0.001 1.00 82.12 190 LEU A N 1
ATOM 1485 C CA . LEU A 1 190 ? 6.724 -14.127 1.428 1.00 82.12 190 LEU A CA 1
ATOM 1486 C C . LEU A 1 190 ? 5.540 -14.568 2.300 1.00 82.12 190 LEU A C 1
ATOM 1488 O O . LEU A 1 190 ? 4.396 -14.653 1.851 1.00 82.12 190 LEU A O 1
ATOM 1492 N N . TYR A 1 191 ? 5.795 -14.757 3.599 1.00 84.81 191 TYR A N 1
ATOM 1493 C CA . TYR A 1 191 ? 4.797 -15.154 4.606 1.00 84.81 191 TYR A CA 1
ATOM 1494 C C . TYR A 1 191 ? 3.547 -14.250 4.652 1.00 84.81 191 TYR A C 1
ATOM 1496 O O . TYR A 1 191 ? 2.506 -14.662 5.168 1.00 84.81 191 TYR A O 1
ATOM 1504 N N . CYS A 1 192 ? 3.622 -13.040 4.089 1.00 87.81 192 CYS A N 1
ATOM 1505 C CA . CYS A 1 192 ? 2.509 -12.113 3.895 1.00 87.81 192 CYS A CA 1
ATOM 1506 C C . CYS A 1 192 ? 1.309 -12.774 3.196 1.00 87.81 192 CYS A C 1
ATOM 1508 O O . CYS A 1 192 ? 0.155 -12.515 3.561 1.00 87.81 192 CYS A O 1
ATOM 1510 N N . ILE A 1 193 ? 1.573 -13.672 2.239 1.00 90.06 193 ILE A N 1
ATOM 1511 C CA . ILE A 1 193 ? 0.535 -14.339 1.450 1.00 90.06 193 ILE A CA 1
ATOM 1512 C C . ILE A 1 193 ? -0.402 -15.196 2.305 1.00 90.06 193 ILE A C 1
ATOM 1514 O O . ILE A 1 193 ? -1.582 -15.305 1.981 1.00 90.06 193 ILE A O 1
ATOM 1518 N N . ASN A 1 194 ? 0.067 -15.730 3.438 1.00 89.62 194 ASN A N 1
ATOM 1519 C CA . ASN A 1 194 ? -0.737 -16.592 4.309 1.00 89.62 194 ASN A CA 1
ATOM 1520 C C . ASN A 1 194 ? -2.024 -15.900 4.781 1.00 89.62 194 ASN A C 1
ATOM 1522 O O . ASN A 1 194 ? -3.071 -16.535 4.885 1.00 89.62 194 ASN A O 1
ATOM 1526 N N . CYS A 1 195 ? -1.961 -14.588 5.024 1.00 90.56 195 CYS A N 1
ATOM 1527 C CA . CYS A 1 195 ? -3.128 -13.784 5.380 1.00 90.56 195 CYS A CA 1
ATOM 1528 C C . CYS A 1 195 ? -3.759 -13.125 4.149 1.00 90.56 195 CYS A C 1
ATOM 1530 O O . CYS A 1 195 ? -4.983 -13.093 4.023 1.00 90.56 195 CYS A O 1
ATOM 1532 N N . HIS A 1 196 ? -2.946 -12.617 3.220 1.00 93.88 196 HIS A N 1
ATOM 1533 C CA . HIS A 1 196 ? -3.435 -11.902 2.040 1.00 93.88 196 HIS A CA 1
ATOM 1534 C C . HIS A 1 196 ? -4.220 -12.793 1.060 1.00 93.88 196 HIS A C 1
ATOM 1536 O O . HIS A 1 196 ? -5.124 -12.301 0.390 1.00 93.88 196 HIS A O 1
ATOM 1542 N N . ALA A 1 197 ? -3.987 -14.111 1.055 1.00 92.06 197 ALA A N 1
ATOM 1543 C CA . ALA A 1 197 ? -4.785 -15.094 0.314 1.00 92.06 197 ALA A CA 1
ATOM 1544 C C . ALA A 1 197 ? -6.273 -15.116 0.702 1.00 92.06 197 ALA A C 1
ATOM 1546 O O . ALA A 1 197 ? -7.110 -15.554 -0.091 1.00 92.06 197 ALA A O 1
ATOM 1547 N N . SER A 1 198 ? -6.612 -14.631 1.901 1.00 91.81 198 SER A N 1
ATOM 1548 C CA . SER A 1 198 ? -8.001 -14.533 2.358 1.00 91.81 198 SER A CA 1
ATOM 1549 C C . SER A 1 198 ? -8.760 -13.341 1.771 1.00 91.81 198 SER A C 1
ATOM 1551 O O . SER A 1 198 ? -9.995 -13.342 1.817 1.00 91.81 198 SER A O 1
ATOM 1553 N N . ALA A 1 199 ? -8.054 -12.355 1.203 1.00 92.69 199 ALA A N 1
ATOM 1554 C CA . ALA A 1 199 ? -8.674 -11.203 0.570 1.00 92.69 199 ALA A CA 1
ATOM 1555 C C . ALA A 1 199 ? -9.570 -11.645 -0.591 1.00 92.69 199 ALA A C 1
ATOM 1557 O O . ALA A 1 199 ? -9.271 -12.601 -1.310 1.00 92.69 199 ALA A O 1
ATOM 1558 N N . GLN A 1 200 ? -10.677 -10.929 -0.778 1.00 88.81 200 GLN A N 1
ATOM 1559 C CA . GLN A 1 200 ? -11.652 -11.260 -1.812 1.00 88.81 200 GLN A CA 1
ATOM 1560 C C . GLN A 1 200 ? -11.038 -11.222 -3.221 1.00 88.81 200 GLN A C 1
ATOM 1562 O O . GLN A 1 200 ? -11.214 -12.174 -3.976 1.00 88.81 200 GLN A O 1
ATOM 1567 N N . THR A 1 201 ? -10.322 -10.143 -3.556 1.00 91.56 201 THR A N 1
ATOM 1568 C CA . THR A 1 201 ? -9.735 -9.912 -4.883 1.00 91.56 201 THR A CA 1
ATOM 1569 C C . THR A 1 201 ? -8.287 -9.447 -4.779 1.00 91.56 201 THR A C 1
ATOM 1571 O O . THR A 1 201 ? -7.915 -8.731 -3.844 1.00 91.56 201 THR A O 1
ATOM 1574 N N . ASP A 1 202 ? -7.470 -9.896 -5.736 1.00 93.56 202 ASP A N 1
ATOM 1575 C CA . ASP A 1 202 ? -6.085 -9.459 -5.972 1.00 93.56 202 ASP A CA 1
ATOM 1576 C C . ASP A 1 202 ? -5.170 -9.445 -4.731 1.00 93.56 202 ASP A C 1
ATOM 1578 O O . ASP A 1 202 ? -4.220 -8.669 -4.658 1.00 93.56 202 ASP A O 1
ATOM 1582 N N . LEU A 1 203 ? -5.439 -10.313 -3.748 1.00 95.44 203 LEU A N 1
ATOM 1583 C CA . LEU A 1 203 ? -4.632 -10.466 -2.530 1.00 95.44 203 LEU A CA 1
ATOM 1584 C C . LEU A 1 203 ? -4.476 -9.163 -1.728 1.00 95.44 203 LEU A C 1
ATOM 1586 O O . LEU A 1 203 ? -3.488 -8.976 -1.020 1.00 95.44 203 LEU A O 1
ATOM 1590 N N . THR A 1 204 ? -5.444 -8.246 -1.813 1.00 95.19 204 THR A N 1
ATOM 1591 C CA . THR A 1 204 ? -5.401 -6.971 -1.091 1.00 95.19 204 THR A CA 1
ATOM 1592 C C . THR A 1 204 ? -6.735 -6.588 -0.451 1.00 95.19 204 THR A C 1
ATOM 1594 O O . THR A 1 204 ? -7.819 -6.835 -0.979 1.00 95.19 204 THR A O 1
ATOM 1597 N N . PHE A 1 205 ? -6.640 -5.927 0.705 1.00 94.94 205 PHE A N 1
ATOM 1598 C CA . PHE A 1 205 ? -7.767 -5.383 1.470 1.00 94.94 205 PHE A CA 1
ATOM 1599 C C . PHE A 1 205 ? -8.025 -3.891 1.173 1.00 94.94 205 PHE A C 1
ATOM 1601 O O . PHE A 1 205 ? -8.730 -3.217 1.929 1.00 94.94 205 PHE A O 1
ATOM 1608 N N . SER A 1 206 ? -7.429 -3.350 0.104 1.00 95.44 206 SER A N 1
ATOM 1609 C CA . SER A 1 206 ? -7.668 -1.980 -0.365 1.00 95.44 206 SER A CA 1
ATOM 1610 C C . SER A 1 206 ? -9.148 -1.746 -0.684 1.00 95.44 206 SER A C 1
ATOM 1612 O O . SER A 1 206 ? -9.789 -2.573 -1.334 1.00 95.44 206 SER A O 1
ATOM 1614 N N . ALA A 1 207 ? -9.690 -0.607 -0.250 1.00 94.25 207 ALA A N 1
ATOM 1615 C CA . ALA A 1 207 ? -11.082 -0.234 -0.492 1.00 94.25 207 ALA A CA 1
ATOM 1616 C C . ALA A 1 207 ? -11.264 1.294 -0.526 1.00 94.25 207 ALA A C 1
ATOM 1618 O O . ALA A 1 207 ? -10.706 1.998 0.319 1.00 94.25 207 ALA A O 1
ATOM 1619 N N . LEU A 1 208 ? -12.118 1.801 -1.433 1.00 94.19 208 LEU A N 1
ATOM 1620 C CA . LEU A 1 208 ? -12.392 3.244 -1.581 1.00 94.19 208 LEU A CA 1
ATOM 1621 C C . LEU A 1 208 ? -12.887 3.904 -0.298 1.00 94.19 208 LEU A C 1
ATOM 1623 O O . LEU A 1 208 ? -12.533 5.042 -0.011 1.00 94.19 208 LEU A O 1
ATOM 1627 N N . ARG A 1 209 ? -13.672 3.190 0.511 1.00 93.06 209 ARG A N 1
ATOM 1628 C CA . ARG A 1 209 ? -14.167 3.710 1.793 1.00 93.06 209 ARG A CA 1
ATOM 1629 C C . ARG A 1 209 ? -13.044 4.171 2.730 1.00 93.06 209 ARG A C 1
ATOM 1631 O O . ARG A 1 209 ? -13.267 5.068 3.536 1.00 93.06 209 ARG A O 1
ATOM 1638 N N . ASN A 1 210 ? -11.845 3.587 2.619 1.00 94.81 210 ASN A N 1
ATOM 1639 C CA . ASN A 1 210 ? -10.707 3.989 3.440 1.00 94.81 210 ASN A CA 1
ATOM 1640 C C . ASN A 1 210 ? -10.197 5.380 3.025 1.00 94.81 210 ASN A C 1
ATOM 1642 O O . ASN A 1 210 ? -9.784 6.154 3.883 1.00 94.81 210 ASN A O 1
ATOM 1646 N N . ILE A 1 211 ? -10.275 5.712 1.730 1.00 95.19 211 ILE A N 1
ATOM 1647 C CA . ILE A 1 211 ? -9.953 7.039 1.182 1.00 95.19 211 ILE A CA 1
ATOM 1648 C C . ILE A 1 211 ? -11.076 8.036 1.499 1.00 95.19 211 ILE A C 1
ATOM 1650 O O . ILE A 1 211 ? -10.810 9.184 1.842 1.00 95.19 211 ILE A O 1
ATOM 1654 N N . ASN A 1 212 ? -12.333 7.596 1.418 1.00 92.88 212 ASN A N 1
ATOM 1655 C CA . ASN A 1 212 ? -13.504 8.475 1.488 1.00 92.88 212 ASN A CA 1
ATOM 1656 C C . ASN A 1 212 ? -13.949 8.850 2.913 1.00 92.88 212 ASN A C 1
ATOM 1658 O O . ASN A 1 212 ? -14.959 9.532 3.061 1.00 92.88 212 ASN A O 1
ATOM 1662 N N . GLY A 1 213 ? -13.243 8.423 3.967 1.00 84.88 213 GLY A N 1
ATOM 1663 C CA . GLY A 1 213 ? -13.623 8.777 5.342 1.00 84.88 213 GLY A CA 1
ATOM 1664 C C . GLY A 1 213 ? -14.529 7.779 6.056 1.00 84.88 213 GLY A C 1
ATOM 1665 O O . GLY A 1 213 ? -15.062 8.102 7.112 1.00 84.88 213 GLY A O 1
ATOM 1666 N N . SER A 1 214 ? -14.708 6.567 5.529 1.00 84.12 214 SER A N 1
ATOM 1667 C CA . SER A 1 214 ? -15.555 5.532 6.143 1.00 84.12 214 SER A CA 1
ATOM 1668 C C . SER A 1 214 ? -14.837 4.179 6.284 1.00 84.12 214 SER A C 1
ATOM 1670 O O . SER A 1 214 ? -15.340 3.160 5.801 1.00 84.12 214 SER A O 1
ATOM 1672 N N . PRO A 1 215 ? -13.640 4.124 6.906 1.00 80.50 215 PRO A N 1
ATOM 1673 C CA . PRO A 1 215 ? -12.976 2.853 7.171 1.00 80.50 215 PRO A CA 1
ATOM 1674 C C . PRO A 1 215 ? -13.777 2.003 8.167 1.00 80.50 215 PRO A C 1
ATOM 1676 O O . PRO A 1 215 ? -14.594 2.514 8.934 1.00 80.50 215 PRO A O 1
ATOM 1679 N N . ILE A 1 216 ? -13.509 0.693 8.180 1.00 80.19 216 ILE A N 1
ATOM 1680 C CA . ILE A 1 216 ? -14.079 -0.204 9.193 1.00 80.19 216 ILE A CA 1
ATOM 1681 C C . ILE A 1 216 ? -13.655 0.279 10.579 1.00 80.19 216 ILE A C 1
ATOM 1683 O O . ILE A 1 216 ? -12.464 0.424 10.852 1.00 80.19 216 ILE A O 1
ATOM 1687 N N . ALA A 1 217 ? -14.640 0.453 11.454 1.00 73.44 217 ALA A N 1
ATOM 1688 C CA . ALA A 1 217 ? -14.429 0.627 12.879 1.00 73.44 217 ALA A CA 1
ATOM 1689 C C . ALA A 1 217 ? -14.648 -0.711 13.598 1.00 73.44 217 ALA A C 1
ATOM 1691 O O . ALA A 1 217 ? -15.654 -1.392 13.383 1.00 73.44 217 ALA A O 1
ATOM 1692 N N . PHE A 1 218 ? -13.718 -1.082 14.475 1.00 77.19 218 PHE A N 1
ATOM 1693 C CA . PHE A 1 218 ? -13.845 -2.272 15.312 1.00 77.19 218 PHE A CA 1
ATOM 1694 C C . PHE A 1 218 ? -14.537 -1.893 16.616 1.00 77.19 218 PHE A C 1
ATOM 1696 O O . PHE A 1 218 ? -13.917 -1.330 17.516 1.00 77.19 218 PHE A O 1
ATOM 1703 N N . ASN A 1 219 ? -15.834 -2.185 16.723 1.00 62.66 219 ASN A N 1
ATOM 1704 C CA . ASN A 1 219 ? -16.556 -1.946 17.965 1.00 62.66 219 ASN A CA 1
ATOM 1705 C C . ASN A 1 219 ? -16.263 -3.083 18.969 1.00 62.66 219 ASN A C 1
ATOM 1707 O O . ASN A 1 219 ? -16.568 -4.241 18.667 1.00 62.66 219 ASN A O 1
ATOM 1711 N N . PRO A 1 220 ? -15.717 -2.795 20.168 1.00 56.94 220 PRO A N 1
ATOM 1712 C CA . PRO A 1 220 ? -15.425 -3.810 21.183 1.00 56.94 220 PRO A CA 1
ATOM 1713 C C . PRO A 1 220 ? -16.659 -4.583 21.682 1.00 56.94 220 PRO A C 1
ATOM 1715 O O . PRO A 1 220 ? -16.495 -5.621 22.319 1.00 56.94 220 PRO A O 1
ATOM 1718 N N . THR A 1 221 ? -17.888 -4.137 21.384 1.00 51.97 221 THR A N 1
ATOM 1719 C CA . THR A 1 221 ? -19.118 -4.884 21.722 1.00 51.97 221 THR A CA 1
ATOM 1720 C C . THR A 1 221 ? -19.419 -6.067 20.795 1.00 51.97 221 THR A C 1
ATOM 1722 O O . THR A 1 221 ? -20.351 -6.810 21.077 1.00 51.97 221 THR A O 1
ATOM 1725 N N . MET A 1 222 ? -18.641 -6.296 19.726 1.00 46.94 222 MET A N 1
ATOM 1726 C CA . MET A 1 222 ? -18.823 -7.458 18.837 1.00 46.94 222 MET A CA 1
ATOM 1727 C C . MET A 1 222 ? -18.277 -8.783 19.393 1.00 46.94 222 MET A C 1
ATOM 1729 O O . MET A 1 222 ? -18.195 -9.764 18.658 1.00 46.94 222 MET A O 1
ATOM 1733 N N . LEU A 1 223 ? -17.929 -8.863 20.680 1.00 44.94 223 LEU A N 1
ATOM 1734 C CA . LEU A 1 223 ? -17.912 -10.165 21.336 1.00 44.94 223 LEU A CA 1
ATOM 1735 C C . LEU A 1 223 ? -19.378 -10.588 21.493 1.00 44.94 223 LEU A C 1
ATOM 1737 O O . LEU A 1 223 ? -20.081 -9.966 22.295 1.00 44.94 223 LEU A O 1
ATOM 1741 N N . PRO A 1 224 ? -19.882 -11.607 20.765 1.00 42.38 224 PRO A N 1
ATOM 1742 C CA . PRO A 1 224 ? -21.157 -12.187 21.145 1.00 42.38 224 PRO A CA 1
ATOM 1743 C C . PRO A 1 224 ? -21.068 -12.561 22.628 1.00 42.38 224 PRO A C 1
ATOM 1745 O O . PRO A 1 224 ? -19.996 -12.922 23.122 1.00 42.38 224 PRO A O 1
ATOM 1748 N N . ASN A 1 225 ? -22.187 -12.450 23.343 1.00 41.94 225 ASN A N 1
ATOM 1749 C CA . ASN A 1 225 ? -22.356 -12.773 24.765 1.00 41.94 225 ASN A CA 1
ATOM 1750 C C . ASN A 1 225 ? -22.060 -14.258 25.116 1.00 41.94 225 ASN A C 1
ATOM 1752 O O . ASN A 1 225 ? -22.629 -14.803 26.056 1.00 41.94 225 ASN A O 1
ATOM 1756 N N . VAL A 1 226 ? -21.146 -14.922 24.408 1.00 43.16 226 VAL A N 1
ATOM 1757 C CA . VAL A 1 226 ? -20.703 -16.312 24.571 1.00 43.16 226 VAL A CA 1
ATOM 1758 C C . VAL A 1 226 ? -20.107 -16.561 25.958 1.00 43.16 226 VAL A C 1
ATOM 1760 O O . VAL A 1 226 ? -20.091 -17.692 26.419 1.00 43.16 226 VAL A O 1
ATOM 1763 N N . ILE A 1 227 ? -19.694 -15.521 26.693 1.00 44.78 227 ILE A N 1
ATOM 1764 C CA . ILE A 1 227 ? -19.216 -15.680 28.078 1.00 44.78 227 ILE A CA 1
ATOM 1765 C C . ILE A 1 227 ? -20.379 -15.897 29.076 1.00 44.78 227 ILE A C 1
ATOM 1767 O O . ILE A 1 227 ? -20.141 -16.282 30.218 1.00 44.78 227 ILE A O 1
ATOM 1771 N N . LYS A 1 228 ? -21.648 -15.702 28.677 1.00 40.00 228 LYS A N 1
ATOM 1772 C CA . LYS A 1 228 ? -22.813 -15.893 29.565 1.00 40.00 228 LYS A CA 1
ATOM 1773 C C . LYS A 1 228 ? -23.674 -17.120 29.268 1.00 40.00 228 LYS A C 1
ATOM 1775 O O . LYS A 1 228 ? -24.618 -17.360 30.020 1.00 40.00 228 LYS A O 1
ATOM 1780 N N . GLU A 1 229 ? -23.368 -17.921 28.251 1.00 41.78 229 GLU A N 1
ATOM 1781 C CA . GLU A 1 229 ? -24.045 -19.209 28.104 1.00 41.78 229 GLU A CA 1
ATOM 1782 C C . GLU A 1 229 ? -23.334 -20.269 28.944 1.00 41.78 229 GLU A C 1
ATOM 1784 O O . GLU A 1 229 ? -22.165 -20.589 28.735 1.00 41.78 229 GLU A O 1
ATOM 1789 N N . LYS A 1 230 ? -24.056 -20.815 29.931 1.00 37.16 230 LYS A N 1
ATOM 1790 C CA . LYS A 1 230 ? -23.647 -22.039 30.623 1.00 37.16 230 LYS A CA 1
ATOM 1791 C C . LYS A 1 230 ? -23.370 -23.100 29.564 1.00 37.16 230 LYS A C 1
ATOM 1793 O O . LYS A 1 230 ? -24.285 -23.486 28.841 1.00 37.16 230 LYS A O 1
ATOM 1798 N N . THR A 1 231 ? -22.137 -23.595 29.529 1.00 38.31 231 THR A N 1
ATOM 1799 C CA . THR A 1 231 ? -21.721 -24.748 28.732 1.00 38.31 231 THR A CA 1
ATOM 1800 C C . THR A 1 231 ? -22.697 -25.900 28.955 1.00 38.31 231 THR A C 1
ATOM 1802 O O . THR A 1 231 ? -22.639 -26.594 29.969 1.00 38.31 231 THR A O 1
ATOM 1805 N N . THR A 1 232 ? -23.620 -26.104 28.021 1.00 42.66 232 THR A N 1
ATOM 1806 C CA . THR A 1 232 ? -24.384 -27.344 27.941 1.00 42.66 232 THR A CA 1
ATOM 1807 C C . THR A 1 232 ? -23.535 -28.331 27.159 1.00 42.66 232 THR A C 1
ATOM 1809 O O . THR A 1 232 ? -23.033 -28.043 26.074 1.00 42.66 232 THR A O 1
ATOM 1812 N N . THR A 1 233 ? -23.290 -29.490 27.760 1.00 37.66 233 THR A N 1
ATOM 1813 C CA . THR A 1 233 ? -22.476 -30.558 27.187 1.00 37.66 233 THR A CA 1
ATOM 1814 C C . THR A 1 233 ? -23.103 -31.024 25.871 1.00 37.66 233 THR A C 1
ATOM 1816 O O . THR A 1 233 ? -24.101 -31.742 25.870 1.00 37.66 233 THR A O 1
ATOM 1819 N N . ALA A 1 234 ? -22.542 -30.601 24.737 1.00 40.97 234 ALA A N 1
ATOM 1820 C CA . ALA A 1 234 ? -23.021 -31.009 23.424 1.00 40.97 234 ALA A CA 1
ATOM 1821 C C . ALA A 1 234 ? -22.780 -32.515 23.221 1.00 40.97 234 ALA A C 1
ATOM 1823 O O . ALA A 1 234 ? -21.647 -32.987 23.103 1.00 40.97 234 ALA A O 1
ATOM 1824 N N . ARG A 1 235 ? -23.874 -33.279 23.181 1.00 41.53 235 ARG A N 1
ATOM 1825 C CA . ARG A 1 235 ? -23.893 -34.702 22.833 1.00 41.53 235 ARG A CA 1
ATOM 1826 C C . ARG A 1 235 ? -23.619 -34.826 21.330 1.00 41.53 235 ARG A C 1
ATOM 1828 O O . ARG A 1 235 ? -24.444 -34.421 20.516 1.00 41.53 235 ARG A O 1
ATOM 1835 N N . ARG A 1 236 ? -22.459 -35.376 20.952 1.00 36.12 236 ARG A N 1
ATOM 1836 C CA . ARG A 1 236 ? -22.136 -35.712 19.554 1.00 36.12 236 ARG A CA 1
ATOM 1837 C C . ARG A 1 236 ? -23.178 -36.689 19.008 1.00 36.12 236 ARG A C 1
ATOM 1839 O O . ARG A 1 236 ? -23.248 -37.824 19.468 1.00 36.12 236 ARG A O 1
ATOM 1846 N N . THR A 1 237 ? -23.918 -36.278 17.986 1.00 37.50 237 THR A N 1
ATOM 1847 C CA . THR A 1 237 ? -24.515 -37.207 17.020 1.00 37.50 237 THR A CA 1
ATOM 1848 C C . THR A 1 237 ? -24.096 -36.759 15.625 1.00 37.50 237 THR A C 1
ATOM 1850 O O . THR A 1 237 ? -24.225 -35.591 15.267 1.00 37.50 237 THR A O 1
ATOM 1853 N N . ALA A 1 238 ? -23.475 -37.677 14.888 1.00 38.44 238 ALA A N 1
ATOM 1854 C CA . ALA A 1 238 ? -23.049 -37.469 13.513 1.00 38.44 238 ALA A CA 1
ATOM 1855 C C . ALA A 1 238 ? -24.287 -37.387 12.611 1.00 38.44 238 ALA A C 1
ATOM 1857 O O . ALA A 1 238 ? -25.182 -38.224 12.738 1.00 38.44 238 ALA A O 1
ATOM 1858 N N . ARG A 1 239 ? -24.346 -36.399 11.711 1.00 34.03 239 ARG A N 1
ATOM 1859 C CA . ARG A 1 239 ? -25.405 -36.300 10.702 1.00 34.03 239 ARG A CA 1
ATOM 1860 C C . ARG A 1 239 ? -24.819 -36.511 9.308 1.00 34.03 239 ARG A C 1
ATOM 1862 O O . ARG A 1 239 ? -23.868 -35.845 8.911 1.00 34.03 239 ARG A O 1
ATOM 1869 N N . GLN A 1 240 ? -25.401 -37.500 8.647 1.00 29.42 240 GLN A N 1
ATOM 1870 C CA . GLN A 1 240 ? -25.161 -38.009 7.304 1.00 29.42 240 GLN A CA 1
ATOM 1871 C C . GLN A 1 240 ? -25.559 -36.970 6.238 1.00 29.42 240 GLN A C 1
ATOM 1873 O O . GLN A 1 240 ? -26.454 -36.156 6.472 1.00 29.42 240 GLN A O 1
ATOM 1878 N N . VAL A 1 241 ? -24.855 -36.982 5.104 1.00 31.88 241 VAL A N 1
ATOM 1879 C CA . VAL A 1 241 ? -24.984 -36.029 3.989 1.00 31.88 241 VAL A CA 1
ATOM 1880 C C . VAL A 1 241 ? -25.929 -36.612 2.941 1.00 31.88 241 VAL A C 1
ATOM 1882 O O . VAL A 1 241 ? -25.607 -37.659 2.391 1.00 31.88 241 VAL A O 1
ATOM 1885 N N . ASP A 1 242 ? -27.021 -35.913 2.628 1.00 30.58 242 ASP A N 1
ATOM 1886 C CA . ASP A 1 242 ? -27.846 -36.179 1.443 1.00 30.58 242 ASP A CA 1
ATOM 1887 C C . ASP A 1 242 ? -27.871 -34.933 0.538 1.00 30.58 242 ASP A C 1
ATOM 1889 O O . ASP A 1 242 ? -27.978 -33.796 1.000 1.00 30.58 242 ASP A O 1
ATOM 1893 N N . SER A 1 243 ? -27.704 -35.171 -0.763 1.00 34.69 243 SER A N 1
ATOM 1894 C CA . SER A 1 243 ? -27.532 -34.208 -1.861 1.00 34.69 243 SER A CA 1
ATOM 1895 C C . SER A 1 243 ? -28.836 -33.542 -2.324 1.00 34.69 243 SER A C 1
ATOM 1897 O O . SER A 1 243 ? -29.858 -34.222 -2.405 1.00 34.69 243 SER A O 1
ATOM 1899 N N . VAL A 1 244 ? -28.793 -32.265 -2.748 1.00 29.67 244 VAL A N 1
ATOM 1900 C CA . VAL A 1 244 ? -29.944 -31.556 -3.357 1.00 29.67 244 VAL A CA 1
ATOM 1901 C C . VAL A 1 244 ? -29.564 -30.804 -4.649 1.00 29.67 244 VAL A C 1
ATOM 1903 O O . VAL A 1 244 ? -28.482 -30.234 -4.761 1.00 29.67 244 VAL A O 1
ATOM 1906 N N . ASN A 1 245 ? -30.491 -30.861 -5.617 1.00 29.47 245 ASN A N 1
ATOM 1907 C CA . ASN A 1 245 ? -30.499 -30.326 -6.991 1.00 29.47 245 ASN A CA 1
ATOM 1908 C C . ASN A 1 245 ? -30.667 -28.788 -7.083 1.00 29.47 245 ASN A C 1
ATOM 1910 O O . ASN A 1 245 ? -31.350 -28.198 -6.253 1.00 29.47 245 ASN A O 1
ATOM 1914 N N . ILE A 1 246 ? -30.140 -28.173 -8.157 1.00 29.92 246 ILE A N 1
ATOM 1915 C CA . ILE A 1 246 ? -30.110 -26.713 -8.424 1.00 29.92 246 ILE A CA 1
ATOM 1916 C C . ILE A 1 246 ? -31.073 -26.321 -9.568 1.00 29.92 246 ILE A C 1
ATOM 1918 O O . ILE A 1 246 ? -31.033 -26.959 -10.622 1.00 29.92 246 ILE A O 1
ATOM 1922 N N . PRO A 1 247 ? -31.824 -25.204 -9.452 1.00 27.97 247 PRO A N 1
ATOM 1923 C CA . PRO A 1 247 ? -32.161 -24.362 -10.601 1.00 27.97 247 PRO A CA 1
ATOM 1924 C C . PRO A 1 247 ? -31.722 -22.892 -10.440 1.00 27.97 247 PRO A C 1
ATOM 1926 O O . PRO A 1 247 ? -31.378 -22.415 -9.365 1.00 27.97 247 PRO A O 1
ATOM 1929 N N . SER A 1 248 ? -31.685 -22.195 -11.575 1.00 31.92 248 SER A N 1
ATOM 1930 C CA . SER A 1 248 ? -30.844 -21.038 -11.883 1.00 31.92 248 SER A CA 1
ATOM 1931 C C . SER A 1 248 ? -31.444 -19.641 -11.644 1.00 31.92 248 SER A C 1
ATOM 1933 O O . SER A 1 248 ? -32.627 -19.404 -11.868 1.00 31.92 248 SER A O 1
ATOM 1935 N N . THR A 1 249 ? -30.513 -18.701 -11.416 1.00 36.09 249 THR A N 1
ATOM 1936 C CA . THR A 1 249 ? -30.474 -17.265 -11.793 1.00 36.09 249 THR A CA 1
ATOM 1937 C C . THR A 1 249 ? -31.419 -16.256 -11.128 1.00 36.09 249 THR A C 1
ATOM 1939 O O . THR A 1 249 ? -32.614 -16.216 -11.398 1.00 36.09 249 THR A O 1
ATOM 1942 N N . GLY A 1 250 ? -30.802 -15.302 -10.416 1.00 26.48 250 GLY A N 1
ATOM 1943 C CA . GLY A 1 250 ? -31.356 -13.991 -10.068 1.00 26.48 250 GLY A CA 1
ATOM 1944 C C . GLY A 1 250 ? -30.246 -13.015 -9.646 1.00 26.48 250 GLY A C 1
ATOM 1945 O O . GLY A 1 250 ? -29.550 -13.241 -8.663 1.00 26.48 250 GLY A O 1
ATOM 1946 N N . GLN A 1 251 ? -30.060 -11.958 -10.435 1.00 37.53 251 GLN A N 1
ATOM 1947 C CA . GLN A 1 251 ? -29.058 -10.886 -10.330 1.00 37.53 251 GLN A CA 1
ATOM 1948 C C . GLN A 1 251 ? -29.338 -9.947 -9.131 1.00 37.53 251 GLN A C 1
ATOM 1950 O O . GLN A 1 251 ? -30.495 -9.598 -8.906 1.00 37.53 251 GLN A O 1
ATOM 1955 N N . LEU A 1 252 ? -28.313 -9.510 -8.375 1.00 29.16 252 LEU A N 1
ATOM 1956 C CA . LEU A 1 252 ? -28.466 -8.613 -7.209 1.00 29.16 252 LEU A CA 1
ATOM 1957 C C . LEU A 1 252 ? -27.646 -7.317 -7.287 1.00 29.16 252 LEU A C 1
ATOM 1959 O O . LEU A 1 252 ? -26.561 -7.269 -7.859 1.00 29.16 252 LEU A O 1
ATOM 1963 N N . SER A 1 253 ? -28.230 -6.266 -6.700 1.00 35.09 253 SER A N 1
ATOM 1964 C CA . SER A 1 253 ? -27.807 -4.863 -6.685 1.00 35.09 253 SER A CA 1
ATOM 1965 C C . SER A 1 253 ? -27.121 -4.434 -5.378 1.00 35.09 253 SER A C 1
ATOM 1967 O O . SER A 1 253 ? -27.542 -4.864 -4.307 1.00 35.09 253 SER A O 1
ATOM 1969 N N . THR A 1 254 ? -26.175 -3.491 -5.494 1.00 37.06 254 THR A N 1
ATOM 1970 C CA . THR A 1 254 ? -25.749 -2.385 -4.585 1.00 37.06 254 THR A CA 1
ATOM 1971 C C . THR A 1 254 ? -25.638 -2.572 -3.057 1.00 37.06 254 THR A C 1
ATOM 1973 O O . THR A 1 254 ? -25.298 -1.613 -2.370 1.00 37.06 254 THR A O 1
ATOM 1976 N N . LYS A 1 255 ? -25.834 -3.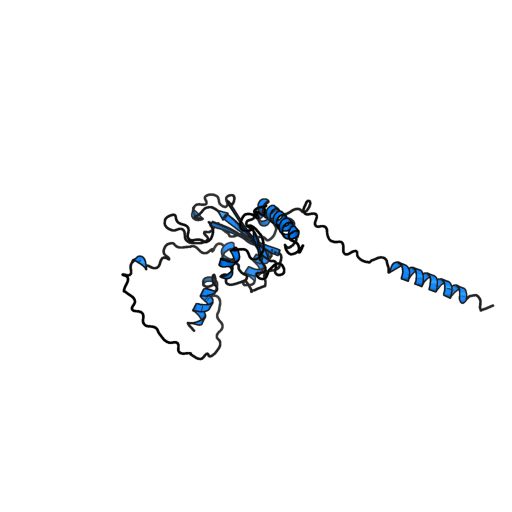767 -2.491 1.00 36.94 255 LYS A N 1
ATOM 1977 C CA . LYS A 1 255 ? -25.632 -4.062 -1.056 1.00 36.94 255 LYS A CA 1
ATOM 1978 C C . LYS A 1 255 ? -24.304 -4.754 -0.729 1.00 36.94 255 LYS A C 1
ATOM 1980 O O . LYS A 1 255 ? -24.056 -5.059 0.436 1.00 36.94 255 LYS A O 1
ATOM 1985 N N . ASP A 1 256 ? -23.436 -4.956 -1.714 1.00 40.41 256 ASP A N 1
ATOM 1986 C CA . ASP A 1 256 ? -22.273 -5.827 -1.536 1.00 40.41 256 ASP A CA 1
ATOM 1987 C C . ASP A 1 256 ? -21.099 -5.187 -0.776 1.00 40.41 256 ASP A C 1
ATOM 1989 O O . ASP A 1 256 ? -20.260 -5.912 -0.266 1.00 40.41 256 ASP A O 1
ATOM 1993 N N . ASP A 1 257 ? -21.048 -3.873 -0.546 1.00 42.34 257 ASP A N 1
ATOM 1994 C CA . ASP A 1 257 ? -19.864 -3.253 0.089 1.00 42.34 257 ASP A CA 1
ATOM 1995 C C . ASP A 1 257 ? -19.654 -3.582 1.585 1.00 42.34 257 ASP A C 1
ATOM 1997 O O . ASP A 1 257 ? -18.572 -3.342 2.139 1.00 42.34 257 ASP A O 1
ATOM 2001 N N . LEU A 1 258 ? -20.653 -4.165 2.255 1.00 41.25 258 LEU A N 1
ATOM 2002 C CA . LEU A 1 258 ? -20.566 -4.562 3.667 1.00 41.25 258 LEU A CA 1
ATOM 2003 C C . LEU A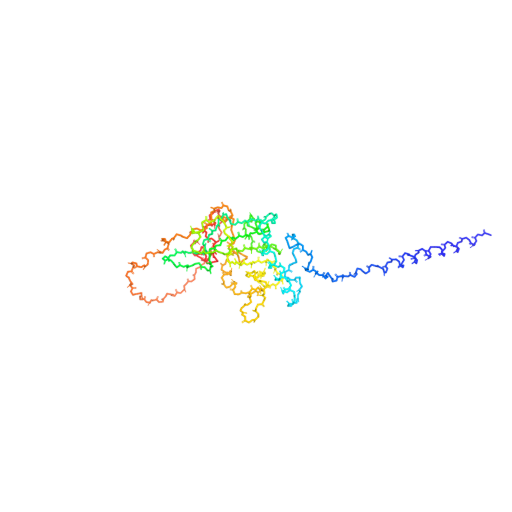 1 258 ? -20.058 -5.997 3.878 1.00 41.25 258 LEU A C 1
ATOM 2005 O O . LEU A 1 258 ? -19.537 -6.286 4.953 1.00 41.25 258 LEU A O 1
ATOM 2009 N N . ALA A 1 259 ? -20.153 -6.876 2.875 1.00 35.78 259 ALA A N 1
ATOM 2010 C CA . ALA A 1 259 ? -19.929 -8.314 3.057 1.00 35.78 259 ALA A CA 1
ATOM 2011 C C . ALA A 1 259 ? -18.565 -8.826 2.568 1.00 35.78 259 ALA A C 1
ATOM 2013 O O . ALA A 1 259 ? -18.298 -10.016 2.673 1.00 35.78 259 ALA A O 1
ATOM 2014 N N . VAL A 1 260 ? -17.691 -7.974 2.023 1.00 45.47 260 VAL A N 1
ATOM 2015 C CA . VAL A 1 260 ? -16.545 -8.473 1.247 1.00 45.47 260 VAL A CA 1
ATOM 2016 C C . VAL A 1 260 ? -15.188 -8.035 1.764 1.00 45.47 260 VAL A C 1
ATOM 2018 O O . VAL A 1 260 ? -14.520 -7.162 1.212 1.00 45.47 260 VAL A O 1
ATOM 2021 N N . HIS A 1 261 ? -14.764 -8.692 2.845 1.00 51.03 261 HIS A N 1
ATOM 2022 C CA . HIS A 1 261 ? -13.364 -8.662 3.293 1.00 51.03 261 HIS A CA 1
ATOM 2023 C C . HIS A 1 261 ? -12.714 -10.034 3.287 1.00 51.03 261 HIS A C 1
ATOM 2025 O O . HIS A 1 261 ? -11.488 -10.106 3.277 1.00 51.03 261 HIS A O 1
ATOM 2031 N N . THR A 1 262 ? -13.494 -11.112 3.207 1.00 50.56 262 THR A N 1
ATOM 2032 C CA . THR A 1 262 ? -12.943 -12.461 3.143 1.00 50.56 262 THR A CA 1
ATOM 2033 C C . THR A 1 262 ? -13.623 -13.294 2.063 1.00 50.56 262 THR A C 1
ATOM 2035 O O . THR A 1 262 ? -14.824 -13.178 1.834 1.00 50.56 262 THR A O 1
ATOM 2038 N N . LYS A 1 263 ? -12.879 -14.206 1.423 1.00 49.00 263 LYS A N 1
ATOM 2039 C CA . LYS A 1 263 ? -13.480 -15.233 0.546 1.00 49.00 263 LYS A CA 1
ATOM 2040 C C . LYS A 1 263 ? -14.500 -16.119 1.279 1.00 49.00 263 LYS A C 1
ATOM 2042 O O . LYS A 1 263 ? -15.307 -16.773 0.632 1.00 49.00 263 LYS A O 1
ATOM 2047 N N . ARG A 1 264 ? -14.486 -16.136 2.618 1.00 45.50 264 ARG A N 1
ATOM 2048 C CA . ARG A 1 264 ? -15.381 -16.939 3.464 1.00 45.50 264 ARG A CA 1
ATOM 2049 C C . ARG A 1 264 ? -16.845 -16.492 3.365 1.00 45.50 264 ARG A C 1
ATOM 2051 O O . ARG A 1 264 ? -17.730 -17.340 3.429 1.00 45.50 264 ARG A O 1
ATOM 2058 N N . ASP A 1 265 ? -17.091 -15.207 3.122 1.00 42.25 265 ASP A N 1
ATOM 2059 C CA . ASP A 1 265 ? -18.441 -14.630 3.034 1.00 42.25 265 ASP A CA 1
ATOM 2060 C C . ASP A 1 265 ? -19.155 -14.983 1.706 1.00 42.25 265 ASP A C 1
ATOM 2062 O O . ASP A 1 265 ? -20.387 -15.028 1.627 1.00 42.25 265 ASP A O 1
ATOM 2066 N N . LEU A 1 266 ? -18.390 -15.356 0.672 1.00 42.69 266 LEU A N 1
ATOM 2067 C CA . LEU A 1 266 ? -18.920 -15.925 -0.576 1.00 42.69 266 LEU A CA 1
ATOM 2068 C C . LEU A 1 266 ? -19.434 -17.363 -0.393 1.00 42.69 266 LEU A C 1
ATOM 2070 O O . LEU A 1 266 ? -20.382 -17.758 -1.062 1.00 42.69 266 LEU A O 1
ATOM 2074 N N . PHE A 1 267 ? -18.859 -18.136 0.535 1.00 36.53 267 PHE A N 1
ATOM 2075 C CA . PHE A 1 267 ? -19.300 -19.512 0.799 1.00 36.53 267 PHE A CA 1
ATOM 2076 C C . PHE A 1 267 ? -20.572 -19.580 1.653 1.00 36.53 267 PHE A C 1
ATOM 2078 O O . PHE A 1 267 ? -21.341 -20.525 1.516 1.00 36.53 267 PHE A O 1
ATOM 2085 N N . ALA A 1 268 ? -20.822 -18.585 2.509 1.00 36.88 268 ALA A N 1
ATOM 2086 C CA . ALA A 1 268 ? -22.044 -18.524 3.314 1.00 36.88 268 ALA A CA 1
ATOM 2087 C C . ALA A 1 268 ? -23.257 -18.030 2.502 1.00 36.88 268 ALA A C 1
ATOM 2089 O O . ALA A 1 268 ? -24.366 -18.524 2.681 1.00 36.88 268 ALA A O 1
ATOM 2090 N N . SER A 1 269 ? -23.050 -17.108 1.554 1.00 35.47 269 SER A N 1
ATOM 2091 C CA . SER A 1 269 ? -24.131 -16.555 0.718 1.00 35.47 269 SER A CA 1
ATOM 2092 C C . SER A 1 269 ? -24.597 -17.469 -0.425 1.00 35.47 269 SER A C 1
ATOM 2094 O O . SER A 1 269 ? -25.589 -17.153 -1.082 1.00 35.47 269 SER A O 1
ATOM 2096 N N . GLN A 1 270 ? -23.924 -18.606 -0.639 1.00 36.44 270 GLN A N 1
ATOM 2097 C CA . GLN A 1 270 ? -24.368 -19.676 -1.542 1.00 36.44 270 GLN A CA 1
ATOM 2098 C C . GLN A 1 270 ? -25.163 -20.789 -0.835 1.00 36.44 270 GLN A C 1
ATOM 2100 O O . GLN A 1 270 ? -25.602 -21.723 -1.498 1.00 36.44 270 GLN A O 1
ATOM 2105 N N . ILE A 1 271 ? -25.352 -20.708 0.490 1.00 38.94 271 ILE A N 1
ATOM 2106 C CA . ILE A 1 271 ? -26.094 -21.713 1.278 1.00 38.94 271 ILE A CA 1
ATOM 2107 C C . ILE A 1 271 ? -27.506 -21.224 1.653 1.00 38.94 271 ILE A C 1
ATOM 2109 O O . ILE A 1 271 ? -28.383 -22.037 1.927 1.00 38.94 271 ILE A O 1
ATOM 2113 N N . GLU A 1 272 ? -27.772 -19.919 1.580 1.00 35.53 272 GLU A N 1
ATOM 2114 C CA . GLU A 1 272 ? -29.115 -19.351 1.755 1.00 35.53 272 GLU A CA 1
ATOM 2115 C C . GLU A 1 272 ? -29.573 -18.624 0.490 1.00 35.53 272 GLU A C 1
ATOM 2117 O O . GLU A 1 272 ? -29.623 -17.392 0.451 1.00 35.53 272 GLU A O 1
ATOM 2122 N N . ARG A 1 273 ? -29.883 -19.387 -0.561 1.00 38.00 273 ARG A N 1
ATOM 2123 C CA . ARG A 1 273 ? -30.798 -18.964 -1.627 1.00 38.00 273 ARG A CA 1
ATOM 2124 C C . ARG A 1 273 ? -31.259 -20.138 -2.477 1.00 38.00 273 ARG A C 1
ATOM 2126 O O . ARG A 1 273 ? -30.386 -20.794 -3.081 1.00 38.00 273 ARG A O 1
#

Radius of gyration: 29.51 Å; chains: 1; bounding box: 61×52×114 Å

Foldseek 3Di:
DPPPPPVVVVVVVVVVVVVVVVVVVPPPPPPPPPPPPVPPDPLLDPDQDFLVVDPDPVSVLSSLLSLLSCVVVVSLVVRPQKFKQPAWAAQADCPPNDHPHPAAIKMKIWDNQRVVCQVVPVDAPSRDFQTKMKIFHDHPDSVPPPDRDDHGPWIWMWTAAVPQDVLRIWIARSDSDQDPVDQGRIGPPGPLQVVLVFAPHSSDQDHVCSRVVRDDDHDPVPPPPVVPDDDDPDDDDDDDDDDDDDDDDDDDDDPCPVQGGGPVSVVVVVVPD

Secondary structure (DSSP, 8-state):
--SHHHHHHHHHHHHHHHHHHHTTSS-----------TTSS-TTSS-PPPTTSS-SHHHHHHHHHHHHHHHHTTHHHHSTT-EE-SS-B-SS-EETTEE-SSSSEEEEEE-HHHHHHHHTT--TT-PPTT-EEEEEEEPSPGGG--SSSPPPSEEEEEEE-TTT-SS-EEEE-S-S---TTSS-SEEES-TTHHHHTTSSBTTB---HHHHTT-PPP--GGGS-SGGGS------------------------S-GGGS-SSTHHHHHTTT--

Sequence (273 aa):
MKTAKILVRCCYLLAIAALLMFNRAGLAEKSGFFRFNASTQDPCAKAWPLPFLPSSERGIDAYEKVLSDFVNKGCYKTSPGWKADSQIRDTGPYIGGKKYGTHNAVRVYYSPEIVEWMNTGRKEDKIADGAAIIKEMYDMPAAQQKDAFPPPGGWAIMVRDKKGAWDGWFWSDGSPTINYSSYQNAGYGLYCINCHASAQTDLTFSALRNINGSPIAFNPTMLPNVIKEKTTTARRTARQVDSVNIPSTGQLSTKDDLAVHTKRDLFASQIER